Protein AF-D4CU02-F1 (afdb_monomer_lite)

Organism: NCBI:txid546275

Structure (mmCIF, N/CA/C/O backbone):
data_AF-D4CU02-F1
#
_entry.id   AF-D4CU02-F1
#
loop_
_atom_site.group_PDB
_atom_site.id
_atom_site.type_symbol
_atom_site.label_atom_id
_atom_site.label_alt_id
_atom_site.label_comp_id
_atom_site.label_asym_id
_atom_site.label_entity_id
_atom_site.label_seq_id
_atom_site.pdbx_PDB_ins_code
_atom_site.Cartn_x
_atom_site.Cartn_y
_atom_site.Cartn_z
_atom_site.occupancy
_atom_site.B_iso_or_equiv
_atom_site.auth_seq_id
_atom_site.auth_comp_id
_atom_site.auth_asym_id
_atom_site.auth_atom_id
_atom_site.pdbx_PDB_model_num
ATOM 1 N N . MET A 1 1 ? -2.201 -9.751 3.747 1.00 85.50 1 MET A N 1
ATOM 2 C CA . MET A 1 1 ? -3.483 -9.009 3.728 1.00 85.50 1 MET A CA 1
ATOM 3 C C . MET A 1 1 ? -3.385 -7.786 4.642 1.00 85.50 1 MET A C 1
ATOM 5 O O . MET A 1 1 ? -2.510 -7.783 5.500 1.00 85.50 1 MET A O 1
ATOM 9 N N . ALA A 1 2 ? -4.201 -6.749 4.434 1.00 93.12 2 ALA A N 1
ATOM 10 C CA . ALA A 1 2 ? -4.300 -5.598 5.342 1.00 93.12 2 ALA A CA 1
ATOM 11 C C . ALA A 1 2 ? -5.130 -5.930 6.594 1.00 93.12 2 ALA A C 1
ATOM 13 O O . ALA A 1 2 ? -5.946 -6.850 6.544 1.00 93.12 2 ALA A O 1
ATOM 14 N N . VAL A 1 3 ? -4.930 -5.186 7.686 1.00 96.50 3 VAL A N 1
ATOM 15 C CA . VAL A 1 3 ? -5.759 -5.314 8.896 1.00 96.50 3 VAL A CA 1
ATOM 16 C C . VAL A 1 3 ? -7.126 -4.717 8.589 1.00 96.50 3 VAL A C 1
ATOM 18 O O . VAL A 1 3 ? -7.201 -3.595 8.085 1.00 96.50 3 VAL A O 1
ATOM 21 N N . LYS A 1 4 ? -8.192 -5.473 8.841 1.00 96.88 4 LYS A N 1
ATOM 22 C CA . LYS A 1 4 ? -9.570 -5.056 8.565 1.00 96.88 4 LYS A CA 1
ATOM 23 C C . LYS A 1 4 ? -10.201 -4.487 9.823 1.00 96.88 4 LYS A C 1
ATOM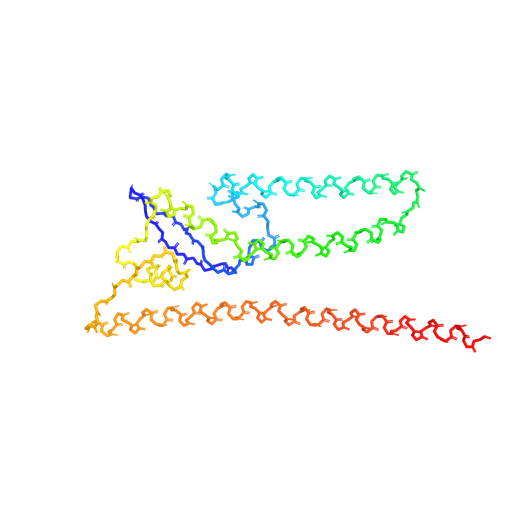 25 O O . LYS A 1 4 ? -9.986 -5.032 10.893 1.00 96.88 4 LYS A O 1
ATOM 30 N N . VAL A 1 5 ? -11.006 -3.447 9.677 1.00 97.25 5 VAL A N 1
ATOM 31 C CA . VAL A 1 5 ? -11.875 -2.913 10.734 1.00 97.25 5 VAL A CA 1
ATOM 32 C C . VAL A 1 5 ? -13.256 -2.672 10.143 1.00 97.25 5 VAL A C 1
ATOM 34 O O . VAL A 1 5 ? -13.375 -2.410 8.944 1.00 97.25 5 VAL A O 1
ATOM 37 N N . LYS A 1 6 ? -14.304 -2.782 10.953 1.00 97.50 6 LYS A N 1
ATOM 38 C CA . LYS A 1 6 ? -15.681 -2.598 10.494 1.00 97.50 6 LYS A CA 1
ATOM 39 C C . LYS A 1 6 ? -16.155 -1.196 10.826 1.00 97.50 6 LYS A C 1
ATOM 41 O O . LYS A 1 6 ? -15.986 -0.724 11.947 1.00 97.50 6 LYS A O 1
ATOM 46 N N . LEU A 1 7 ? -16.761 -0.550 9.839 1.00 97.62 7 LEU A N 1
ATOM 47 C CA . LEU A 1 7 ? -17.439 0.724 10.003 1.00 97.62 7 LEU A CA 1
ATOM 48 C C . LEU A 1 7 ? -18.920 0.575 9.658 1.00 97.62 7 LEU A C 1
ATOM 50 O O . LEU A 1 7 ? -19.305 -0.288 8.865 1.00 97.62 7 LEU A O 1
ATOM 54 N N . GLU A 1 8 ? -19.728 1.453 10.227 1.00 97.12 8 GLU A N 1
ATOM 55 C CA . GLU A 1 8 ? -21.156 1.582 10.008 1.00 97.12 8 GLU A CA 1
ATOM 56 C C . GLU A 1 8 ? -21.519 3.021 9.625 1.00 97.12 8 GLU A C 1
ATOM 58 O O . GLU A 1 8 ? -20.903 3.989 10.085 1.00 97.12 8 GLU A O 1
ATOM 63 N N . LYS A 1 9 ? -22.513 3.144 8.747 1.00 96.75 9 LYS A N 1
ATOM 64 C CA . LYS A 1 9 ? -23.169 4.397 8.384 1.00 96.75 9 LYS A CA 1
ATOM 65 C C . LYS A 1 9 ? -24.605 4.096 7.961 1.00 96.75 9 LYS A C 1
ATOM 67 O O . LYS A 1 9 ? -24.807 3.271 7.077 1.00 96.75 9 LYS A O 1
ATOM 72 N N . ASP A 1 10 ? -25.585 4.756 8.575 1.00 94.19 10 ASP A N 1
ATOM 73 C CA . ASP A 1 10 ? -27.010 4.635 8.223 1.00 94.19 10 ASP A CA 1
ATOM 74 C C . ASP A 1 10 ? -27.519 3.172 8.182 1.00 94.19 10 ASP A C 1
ATOM 76 O O . ASP A 1 10 ? -28.283 2.787 7.300 1.00 94.19 10 ASP A O 1
ATOM 80 N N . GLY A 1 11 ? -27.045 2.323 9.105 1.00 91.81 11 GLY A N 1
ATOM 81 C CA . GLY A 1 11 ? -27.366 0.888 9.163 1.00 91.81 11 GLY A CA 1
ATOM 82 C C . GLY A 1 11 ? -26.590 0.002 8.176 1.00 91.81 11 GLY A C 1
ATOM 83 O O . GLY A 1 11 ? -26.680 -1.226 8.241 1.00 91.81 11 GLY A O 1
ATOM 84 N N . PHE A 1 12 ? -25.790 0.586 7.278 1.00 94.12 12 PHE A N 1
ATOM 85 C CA . PHE A 1 12 ? -24.914 -0.145 6.364 1.00 94.12 12 PHE A CA 1
ATOM 86 C C . PHE A 1 12 ? -23.551 -0.395 6.992 1.00 94.12 12 PHE A C 1
ATOM 88 O O . PHE A 1 12 ? -22.933 0.516 7.534 1.00 94.12 12 PHE A O 1
ATOM 95 N N . LYS A 1 13 ? -23.037 -1.620 6.843 1.00 95.06 13 LYS A N 1
ATOM 96 C CA . LYS A 1 13 ? -21.710 -2.017 7.330 1.00 95.06 13 LYS A CA 1
ATOM 97 C C . LYS A 1 13 ? -20.734 -2.161 6.174 1.00 95.06 13 LYS A C 1
ATOM 99 O O . LYS A 1 13 ? -21.062 -2.766 5.153 1.00 95.06 13 LYS A O 1
ATOM 104 N N . LYS A 1 14 ? -19.524 -1.629 6.337 1.00 95.81 14 LYS A N 1
ATOM 105 C CA . LYS A 1 14 ? -18.461 -1.700 5.329 1.00 95.81 14 LYS A CA 1
ATOM 106 C C . LYS A 1 14 ? -17.098 -1.899 5.978 1.00 95.81 14 LYS A C 1
ATOM 108 O O . LYS A 1 14 ? -16.788 -1.306 7.010 1.00 95.81 14 LYS A O 1
ATOM 113 N N . ASP A 1 15 ? -16.271 -2.711 5.329 1.00 96.50 15 ASP A N 1
ATOM 114 C CA . ASP A 1 15 ? -14.888 -2.929 5.741 1.00 96.50 15 ASP A CA 1
ATOM 115 C C . ASP A 1 15 ? -14.015 -1.714 5.386 1.00 96.50 15 ASP A C 1
ATOM 117 O O . ASP A 1 15 ? -13.953 -1.260 4.233 1.00 96.50 15 ASP A O 1
ATOM 121 N N . ALA A 1 16 ? -13.277 -1.244 6.385 1.00 96.94 16 ALA A N 1
ATOM 122 C CA . ALA A 1 16 ? -12.142 -0.350 6.252 1.00 96.94 16 ALA A CA 1
ATOM 123 C C . ALA A 1 16 ? -10.835 -1.099 6.552 1.00 96.94 16 ALA A C 1
ATOM 125 O O . ALA A 1 16 ? -10.829 -2.245 7.010 1.00 96.94 16 ALA A O 1
ATOM 126 N N . TYR A 1 17 ? -9.705 -0.469 6.235 1.00 97.50 17 TYR A N 1
ATOM 127 C CA . TYR A 1 17 ? -8.407 -1.139 6.254 1.00 97.50 17 TYR A CA 1
ATOM 128 C C . TYR A 1 17 ? -7.326 -0.252 6.857 1.00 97.50 17 TYR A C 1
ATOM 130 O O . TYR A 1 17 ? -7.217 0.928 6.528 1.00 97.50 17 TYR A O 1
ATOM 138 N N . VAL A 1 18 ? -6.469 -0.831 7.687 1.00 97.12 18 VAL A N 1
ATOM 139 C CA . VAL A 1 18 ? -5.325 -0.139 8.293 1.00 97.12 18 VAL A CA 1
ATOM 140 C C . VAL A 1 18 ? -4.044 -0.957 8.128 1.00 97.12 18 VAL A C 1
ATOM 142 O O . VAL A 1 18 ? -4.075 -2.131 7.743 1.00 97.12 18 VAL A O 1
ATOM 145 N N . GLY A 1 19 ? -2.905 -0.312 8.382 1.00 95.69 19 GLY A N 1
ATOM 146 C CA . GLY A 1 19 ? -1.588 -0.939 8.266 1.00 95.69 19 GLY A CA 1
ATOM 147 C C . GLY A 1 19 ? -1.189 -1.302 6.835 1.00 95.69 19 GLY A C 1
ATOM 148 O O . GLY A 1 19 ? -1.826 -0.888 5.857 1.00 95.69 19 GLY A O 1
ATOM 149 N N . PHE A 1 20 ? -0.115 -2.085 6.724 1.00 95.62 20 PHE A N 1
ATOM 150 C CA . PHE A 1 20 ? 0.469 -2.480 5.448 1.00 95.62 20 PHE A CA 1
ATOM 151 C C . PHE A 1 20 ? -0.423 -3.461 4.671 1.00 95.62 20 PHE A C 1
ATOM 153 O O . PHE A 1 20 ? -1.004 -4.410 5.219 1.00 95.62 20 PHE A O 1
ATOM 160 N N . SER A 1 21 ? -0.476 -3.270 3.352 1.00 95.19 21 SER A N 1
ATOM 161 C CA . SER A 1 21 ? -1.346 -4.003 2.436 1.00 95.19 21 SER A CA 1
ATOM 162 C C . SER A 1 21 ? -0.576 -4.787 1.375 1.00 95.19 21 SER A C 1
ATOM 164 O O . SER A 1 21 ? -0.290 -4.280 0.293 1.00 95.19 21 SER A O 1
ATOM 166 N N . TRP A 1 22 ? -0.359 -6.081 1.625 1.00 92.56 22 TRP A N 1
ATOM 167 C CA . TRP A 1 22 ? 0.122 -7.014 0.593 1.00 92.56 22 TRP A CA 1
ATOM 168 C C . TRP A 1 22 ? -0.745 -7.001 -0.674 1.00 92.56 22 TRP A C 1
ATOM 170 O O . TRP A 1 22 ? -0.233 -7.096 -1.780 1.00 92.56 22 TRP A O 1
ATOM 180 N N . THR A 1 23 ? -2.062 -6.846 -0.524 1.00 93.56 23 THR A N 1
ATOM 181 C CA . THR A 1 23 ? -2.980 -6.776 -1.666 1.00 93.56 23 THR A CA 1
ATOM 182 C C . THR A 1 23 ? -2.742 -5.524 -2.502 1.00 93.56 23 THR A C 1
ATOM 184 O O . THR A 1 23 ? -2.774 -5.602 -3.719 1.00 93.56 23 THR A O 1
ATOM 187 N N . THR A 1 24 ? -2.458 -4.379 -1.874 1.00 95.75 24 THR A N 1
ATOM 188 C CA . THR A 1 24 ? -2.150 -3.137 -2.604 1.00 95.75 24 THR A CA 1
ATOM 189 C C . THR A 1 24 ? -0.783 -3.199 -3.264 1.00 95.75 24 THR A C 1
ATOM 191 O O . THR A 1 24 ? -0.666 -2.741 -4.395 1.00 95.75 24 THR A O 1
ATOM 194 N N . LEU A 1 25 ? 0.209 -3.813 -2.607 1.00 94.19 25 LEU A N 1
ATOM 195 C CA . LEU A 1 25 ? 1.543 -3.996 -3.181 1.00 94.19 25 LEU A CA 1
ATOM 196 C C . LEU A 1 25 ? 1.489 -4.733 -4.527 1.00 94.19 25 LEU A C 1
ATOM 198 O O . LEU A 1 25 ? 2.168 -4.326 -5.460 1.00 94.19 25 LEU A O 1
ATOM 202 N N . PHE A 1 26 ? 0.691 -5.802 -4.623 1.00 91.06 26 PHE A N 1
ATOM 203 C CA . PHE A 1 26 ? 0.689 -6.674 -5.803 1.00 91.06 26 PHE A CA 1
ATOM 204 C C . PHE A 1 26 ? -0.438 -6.403 -6.803 1.00 91.06 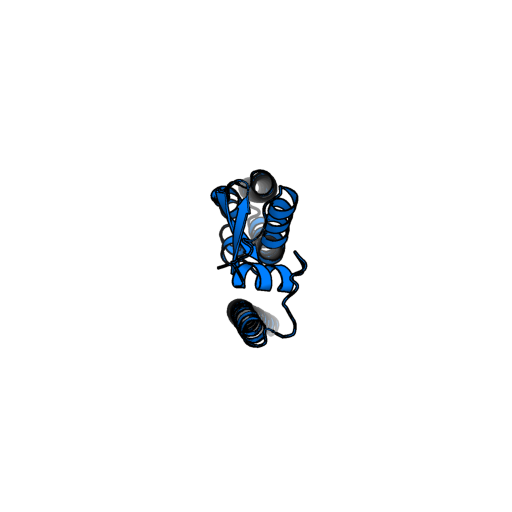26 PHE A C 1
ATOM 206 O O . PHE A 1 26 ? -0.263 -6.672 -7.986 1.00 91.06 26 PHE A O 1
ATOM 213 N N . LEU A 1 27 ? -1.596 -5.907 -6.356 1.00 93.38 27 LEU A N 1
ATOM 214 C CA . LEU A 1 27 ? -2.777 -5.765 -7.218 1.00 93.38 27 LEU A CA 1
ATOM 215 C C . LEU A 1 27 ? -3.052 -4.323 -7.656 1.00 93.38 27 LEU A C 1
ATOM 217 O O . LEU A 1 27 ? -3.914 -4.117 -8.507 1.00 93.38 27 LEU A O 1
ATOM 221 N N . GLY A 1 28 ? -2.355 -3.323 -7.103 1.00 92.19 28 GLY A N 1
ATOM 222 C CA . GLY A 1 28 ? -2.440 -1.934 -7.563 1.00 92.19 28 GLY A CA 1
ATOM 223 C C . GLY A 1 28 ? -3.882 -1.442 -7.749 1.00 92.19 28 GLY A C 1
ATOM 224 O O . GLY A 1 28 ? -4.663 -1.424 -6.795 1.00 92.19 28 GLY A O 1
ATOM 225 N N . ILE A 1 29 ? -4.229 -1.071 -8.990 1.00 94.38 29 ILE A N 1
ATOM 226 C CA . ILE A 1 29 ? -5.529 -0.509 -9.405 1.00 94.38 29 ILE A CA 1
ATOM 227 C C . ILE A 1 29 ? -6.743 -1.363 -9.017 1.00 94.38 29 ILE A C 1
ATOM 229 O O . ILE A 1 29 ? -7.827 -0.833 -8.762 1.00 94.38 29 ILE A O 1
ATOM 233 N N . TRP A 1 30 ? -6.578 -2.680 -8.924 1.00 94.44 30 TRP A N 1
ATOM 234 C CA . TRP A 1 30 ? -7.686 -3.576 -8.611 1.00 94.44 30 TRP A CA 1
ATOM 235 C C . TRP A 1 30 ? -8.179 -3.395 -7.174 1.00 94.44 30 TRP A C 1
ATOM 237 O O . TRP A 1 30 ? -9.357 -3.599 -6.892 1.00 94.44 30 TRP A O 1
ATOM 247 N N . VAL A 1 31 ? -7.314 -2.948 -6.259 1.00 95.69 31 VAL A N 1
ATOM 248 C CA . VAL A 1 31 ? -7.695 -2.754 -4.855 1.00 95.69 31 VAL A CA 1
ATOM 249 C C . VAL A 1 31 ? -8.763 -1.668 -4.676 1.00 95.69 31 VAL A C 1
ATOM 251 O O . VAL A 1 31 ? -9.802 -1.986 -4.093 1.00 95.69 31 VAL A O 1
ATOM 254 N N . PRO A 1 32 ? -8.578 -0.416 -5.141 1.00 96.62 32 PRO A N 1
ATOM 255 C CA . PRO A 1 32 ? -9.643 0.579 -5.070 1.00 96.62 32 PRO A CA 1
ATOM 256 C C . PRO A 1 32 ? -10.873 0.198 -5.903 1.00 96.62 32 PRO A C 1
ATOM 258 O O . PRO A 1 32 ? -11.989 0.505 -5.487 1.00 96.62 32 PRO A O 1
ATOM 261 N N . SER A 1 33 ? -10.699 -0.524 -7.018 1.00 95.88 33 SER A N 1
ATOM 262 C CA . SER A 1 33 ? -11.819 -1.018 -7.833 1.00 95.88 33 SER A CA 1
ATOM 263 C C . SER A 1 33 ? -12.747 -1.941 -7.030 1.00 95.88 33 SER A C 1
ATOM 265 O O . SER A 1 33 ? -13.935 -1.654 -6.899 1.00 95.88 33 SER A O 1
ATOM 267 N N . PHE A 1 34 ? -12.207 -2.980 -6.382 1.00 94.50 34 PHE A N 1
ATOM 268 C CA . PHE A 1 34 ? -13.006 -3.898 -5.560 1.00 94.50 34 PHE A CA 1
ATOM 269 C C . PHE A 1 34 ? -13.580 -3.252 -4.293 1.00 94.50 34 PHE A C 1
ATOM 271 O O . PHE A 1 34 ? -14.574 -3.728 -3.751 1.00 94.50 34 PHE A O 1
ATOM 278 N N . ARG A 1 35 ? -12.978 -2.160 -3.809 1.00 94.62 35 ARG A N 1
ATOM 279 C CA . ARG A 1 35 ? -13.485 -1.386 -2.660 1.00 94.62 35 ARG A CA 1
ATOM 280 C C . ARG A 1 35 ? -14.549 -0.353 -3.042 1.00 94.62 35 ARG A C 1
ATOM 282 O O . ARG A 1 35 ? -15.118 0.285 -2.145 1.00 94.62 35 ARG A O 1
ATOM 289 N N . LEU A 1 36 ? -14.819 -0.202 -4.342 1.00 94.44 36 LEU A N 1
ATOM 290 C CA . LEU A 1 36 ? -15.680 0.836 -4.911 1.00 94.44 36 LEU A CA 1
ATOM 291 C C . LEU A 1 36 ? -15.223 2.248 -4.494 1.00 94.44 36 LEU A C 1
ATOM 293 O O . LEU A 1 36 ? -16.031 3.123 -4.196 1.00 94.44 36 LEU A O 1
ATOM 297 N N . ASP A 1 37 ? -13.906 2.454 -4.431 1.00 95.50 37 ASP A N 1
ATOM 298 C CA . ASP A 1 37 ? -13.267 3.739 -4.144 1.00 95.50 37 ASP A CA 1
ATOM 299 C C . ASP A 1 37 ? -12.908 4.434 -5.459 1.00 95.50 37 ASP A C 1
ATOM 301 O O . ASP A 1 37 ? -11.814 4.250 -5.992 1.00 95.50 37 ASP A O 1
ATOM 305 N N . LEU A 1 38 ? -13.838 5.229 -5.997 1.00 95.31 38 LEU A N 1
ATOM 306 C CA . LEU A 1 38 ? -13.649 5.893 -7.290 1.00 95.31 38 LEU A CA 1
ATOM 307 C C . LEU A 1 38 ? -12.446 6.851 -7.285 1.00 95.31 38 LEU A C 1
ATOM 309 O O . LEU A 1 38 ? -11.690 6.887 -8.252 1.00 95.31 38 LEU A O 1
ATOM 313 N N . LYS A 1 39 ? -12.236 7.602 -6.195 1.00 94.38 39 LYS A N 1
ATOM 314 C CA . LYS A 1 39 ? -11.118 8.556 -6.089 1.00 94.38 39 LYS A CA 1
ATOM 315 C C . LYS A 1 39 ? -9.782 7.820 -6.117 1.00 94.38 39 LYS A C 1
ATOM 317 O O . LYS A 1 39 ? -8.911 8.163 -6.915 1.00 94.38 39 LYS A O 1
ATOM 322 N N . GLY A 1 40 ? -9.635 6.784 -5.289 1.00 95.81 40 GLY A N 1
ATOM 323 C CA . GLY A 1 40 ? -8.450 5.930 -5.307 1.00 95.81 40 GLY A CA 1
ATOM 324 C C . GLY A 1 40 ? -8.264 5.240 -6.657 1.00 95.81 40 GLY A C 1
ATOM 325 O O . GLY A 1 40 ? -7.158 5.219 -7.188 1.00 95.81 40 GLY A O 1
ATOM 326 N N . PHE A 1 41 ? -9.344 4.739 -7.255 1.00 97.12 41 PHE A N 1
ATOM 327 C CA . PHE A 1 41 ? -9.307 4.055 -8.545 1.00 97.12 41 PHE A CA 1
ATOM 328 C C . PHE A 1 41 ? -8.754 4.958 -9.647 1.00 97.12 41 PHE A C 1
ATOM 330 O O . PHE A 1 41 ? -7.845 4.544 -10.358 1.00 97.12 41 PHE A O 1
ATOM 337 N N . LEU A 1 42 ? -9.225 6.205 -9.741 1.00 96.94 42 LEU A N 1
ATOM 338 C CA . LEU A 1 42 ? -8.744 7.167 -10.736 1.00 96.94 42 LEU A CA 1
ATOM 339 C C . LEU A 1 42 ? -7.263 7.523 -10.547 1.00 96.94 42 LEU A C 1
ATOM 341 O O . LEU A 1 42 ? -6.532 7.613 -11.531 1.00 96.94 42 LEU A O 1
ATOM 345 N N . VAL A 1 43 ? -6.798 7.671 -9.300 1.00 95.94 43 VAL A N 1
ATOM 346 C CA . VAL A 1 43 ? -5.373 7.922 -9.009 1.00 95.94 43 VAL A CA 1
ATOM 347 C C . VAL A 1 43 ? -4.508 6.753 -9.481 1.00 95.94 43 VAL A C 1
ATOM 349 O O . VAL A 1 43 ? -3.523 6.956 -10.191 1.00 95.94 43 VAL A O 1
ATOM 352 N N . PHE A 1 44 ? -4.886 5.523 -9.126 1.00 96.31 44 PHE A N 1
ATOM 353 C CA . PHE A 1 44 ? -4.146 4.331 -9.541 1.00 96.31 44 PHE A CA 1
ATOM 354 C C . PHE A 1 44 ? -4.203 4.132 -11.060 1.00 96.31 44 PHE A C 1
ATOM 356 O O . PHE A 1 44 ? -3.189 3.789 -11.665 1.00 96.31 44 PHE A O 1
ATOM 363 N N . LEU A 1 45 ? -5.356 4.389 -11.682 1.00 96.81 45 LEU A N 1
ATOM 364 C CA . LEU A 1 45 ? -5.536 4.315 -13.130 1.00 96.81 45 LEU A CA 1
ATOM 365 C C . LEU A 1 45 ? -4.634 5.305 -13.866 1.00 96.81 45 LEU A C 1
ATOM 367 O O . LEU A 1 45 ? -3.984 4.917 -14.835 1.00 96.81 45 LEU A O 1
ATOM 371 N N . GLY A 1 46 ? -4.557 6.555 -13.405 1.00 96.81 46 GLY A N 1
ATOM 372 C CA . GLY A 1 46 ? -3.693 7.572 -14.008 1.00 96.81 46 GLY A CA 1
ATOM 373 C C . GLY A 1 46 ? -2.217 7.180 -13.958 1.00 96.81 46 GLY A C 1
ATOM 374 O O . GLY A 1 46 ? -1.531 7.220 -14.978 1.00 96.81 46 GLY A O 1
ATOM 375 N N . ILE A 1 47 ? -1.748 6.719 -12.795 1.00 95.75 47 ILE A N 1
ATOM 376 C CA . ILE A 1 47 ? -0.359 6.275 -12.608 1.00 95.75 47 ILE A CA 1
ATOM 377 C C . ILE A 1 47 ? -0.048 5.067 -13.496 1.00 95.75 47 ILE A C 1
ATOM 379 O O . ILE A 1 47 ? 0.936 5.091 -14.233 1.00 95.75 47 ILE A O 1
ATOM 383 N N . MET A 1 48 ? -0.915 4.052 -13.488 1.00 95.44 48 MET A N 1
ATOM 384 C CA . MET A 1 48 ? -0.739 2.844 -14.297 1.00 95.44 48 MET A CA 1
ATOM 385 C C . MET A 1 48 ? -0.748 3.153 -15.799 1.00 95.44 48 MET A C 1
ATOM 387 O O . MET A 1 48 ? 0.065 2.612 -16.549 1.00 95.44 48 MET A O 1
ATOM 391 N N . SER A 1 49 ? -1.638 4.042 -16.247 1.00 96.56 49 SER A N 1
ATOM 392 C CA . SER A 1 49 ? -1.732 4.445 -17.656 1.00 96.56 49 SER A CA 1
ATOM 393 C C . SER A 1 49 ? -0.474 5.186 -18.101 1.00 96.56 49 SER A C 1
ATOM 395 O O . SER A 1 49 ? 0.089 4.867 -19.146 1.00 96.56 49 SER A O 1
ATOM 397 N N . PHE A 1 50 ? 0.017 6.121 -17.282 1.00 96.69 50 PHE A N 1
ATOM 398 C CA . PHE A 1 50 ? 1.260 6.845 -17.548 1.00 96.69 50 PHE A CA 1
ATOM 399 C C . PHE A 1 50 ? 2.475 5.908 -17.612 1.00 96.69 50 PHE A C 1
ATOM 401 O O . PHE A 1 50 ? 3.274 5.982 -18.549 1.00 96.69 50 PHE A O 1
ATOM 408 N N . GLN A 1 51 ? 2.592 4.989 -16.650 1.00 95.69 51 GLN A N 1
ATOM 409 C CA . GLN A 1 51 ? 3.651 3.977 -16.609 1.00 95.69 51 GLN A CA 1
ATOM 410 C C . GLN A 1 51 ? 3.623 3.099 -17.865 1.00 95.69 51 GLN A C 1
ATOM 412 O O . GLN A 1 51 ? 4.643 2.944 -18.536 1.00 95.69 51 GLN A O 1
ATOM 417 N N . THR A 1 52 ? 2.445 2.585 -18.224 1.00 95.88 52 THR A N 1
ATOM 418 C CA . THR A 1 52 ? 2.256 1.722 -19.400 1.00 95.88 52 THR A CA 1
ATOM 419 C C . THR A 1 52 ? 2.590 2.459 -20.695 1.00 95.88 52 THR A C 1
ATOM 421 O O . THR A 1 52 ? 3.330 1.932 -21.522 1.00 95.88 52 THR A O 1
ATOM 424 N N . ALA A 1 53 ? 2.114 3.697 -20.862 1.00 97.81 53 ALA A N 1
ATOM 425 C CA . ALA A 1 53 ? 2.403 4.511 -22.041 1.00 97.81 53 ALA A CA 1
ATOM 426 C C . ALA A 1 53 ? 3.905 4.800 -22.192 1.00 97.81 53 ALA A C 1
ATOM 428 O O . ALA A 1 53 ? 4.455 4.654 -23.283 1.00 97.81 53 ALA A O 1
ATOM 429 N N . THR A 1 54 ? 4.583 5.146 -21.093 1.00 96.56 54 THR A N 1
ATOM 430 C CA . THR A 1 54 ? 6.034 5.390 -21.091 1.00 96.56 54 THR A CA 1
ATOM 431 C C . THR A 1 54 ? 6.806 4.130 -21.489 1.00 96.56 54 THR A C 1
ATOM 433 O O . THR A 1 54 ? 7.705 4.193 -22.325 1.00 96.56 54 THR A O 1
ATOM 436 N N . PHE A 1 55 ? 6.440 2.970 -20.937 1.00 96.81 55 PHE A N 1
ATOM 437 C CA . PHE A 1 55 ? 7.102 1.706 -21.262 1.00 96.81 55 PHE A CA 1
ATOM 438 C C . PHE A 1 55 ? 6.887 1.304 -22.729 1.00 96.81 55 PHE A C 1
ATOM 440 O O . PHE A 1 55 ? 7.841 0.947 -23.421 1.00 96.81 55 PHE A O 1
ATOM 447 N N . LEU A 1 56 ? 5.656 1.444 -23.236 1.00 97.81 56 LEU A N 1
ATOM 448 C CA . LEU A 1 56 ? 5.329 1.206 -24.646 1.00 97.81 56 LEU A CA 1
ATOM 449 C C . LEU A 1 56 ? 6.118 2.122 -25.583 1.00 97.81 56 LEU A C 1
ATOM 451 O O . LEU A 1 56 ? 6.632 1.656 -26.597 1.00 97.81 56 LEU A O 1
ATOM 455 N N . PHE A 1 57 ? 6.259 3.403 -25.238 1.00 97.44 57 PHE A N 1
ATOM 456 C CA . PHE A 1 57 ? 7.062 4.341 -26.018 1.00 97.44 57 PHE A CA 1
ATOM 457 C C . PHE A 1 57 ? 8.514 3.866 -26.149 1.00 97.44 57 PHE A C 1
ATOM 459 O O . PHE A 1 57 ? 9.059 3.871 -27.253 1.00 97.44 57 PHE A O 1
ATOM 466 N N . VAL A 1 58 ? 9.136 3.400 -25.062 1.00 97.19 58 VAL A N 1
ATOM 467 C CA . VAL A 1 58 ? 10.517 2.889 -25.107 1.00 97.19 58 VAL A CA 1
ATOM 468 C C . VAL A 1 58 ? 10.623 1.618 -25.952 1.00 97.19 58 VAL A C 1
ATOM 470 O O . VAL A 1 58 ? 11.550 1.509 -26.751 1.00 97.19 58 VAL A O 1
ATOM 473 N N . ILE A 1 59 ? 9.657 0.696 -25.854 1.00 97.31 59 ILE A N 1
ATOM 474 C CA . ILE A 1 59 ? 9.610 -0.504 -26.710 1.00 97.31 59 ILE A CA 1
ATOM 475 C C . ILE A 1 59 ? 9.535 -0.115 -28.189 1.00 97.31 59 ILE A C 1
ATOM 477 O O . ILE A 1 59 ? 10.317 -0.615 -28.994 1.00 97.31 59 ILE A O 1
ATOM 481 N N . ILE A 1 60 ? 8.621 0.788 -28.553 1.00 97.88 60 ILE A N 1
ATOM 482 C CA . ILE A 1 60 ? 8.441 1.227 -29.944 1.00 97.88 60 ILE A CA 1
ATOM 483 C C . ILE A 1 60 ? 9.726 1.871 -30.476 1.00 97.88 60 ILE A C 1
ATOM 485 O O . ILE A 1 60 ? 10.137 1.574 -31.597 1.00 97.88 60 ILE A O 1
ATOM 489 N N . ASN A 1 61 ? 10.385 2.720 -29.680 1.00 96.81 61 ASN A N 1
ATOM 490 C CA . ASN A 1 61 ? 11.654 3.328 -30.082 1.00 96.81 61 ASN A CA 1
ATOM 491 C C . ASN A 1 61 ? 12.751 2.278 -30.273 1.00 96.81 61 ASN A C 1
ATOM 493 O O . ASN A 1 61 ? 13.411 2.301 -31.305 1.00 96.81 61 ASN A O 1
ATOM 497 N N . ALA A 1 62 ? 12.891 1.322 -29.352 1.00 97.00 62 ALA A N 1
ATOM 498 C CA . ALA A 1 62 ? 13.882 0.254 -29.471 1.00 97.00 62 ALA A CA 1
ATOM 499 C C . ALA A 1 62 ? 13.648 -0.631 -30.705 1.00 97.00 62 ALA A C 1
ATOM 501 O O . ALA A 1 62 ? 14.603 -0.990 -31.385 1.00 97.00 62 ALA A O 1
ATOM 502 N N . LEU A 1 63 ? 12.390 -0.934 -31.046 1.00 97.50 63 LEU A N 1
ATOM 503 C CA . LEU A 1 63 ? 12.051 -1.663 -32.275 1.00 97.50 63 LEU A CA 1
ATOM 504 C C . LEU A 1 63 ? 12.368 -0.854 -33.542 1.00 97.50 63 LEU A C 1
ATOM 506 O O . LEU A 1 63 ? 12.741 -1.429 -34.561 1.00 97.50 63 LEU A O 1
ATOM 510 N N . LYS A 1 64 ? 12.225 0.475 -33.489 1.00 97.44 64 LYS A N 1
ATOM 511 C CA . LYS A 1 64 ? 12.506 1.372 -34.618 1.00 97.44 64 LYS A CA 1
ATOM 512 C C . LYS A 1 64 ? 14.006 1.569 -34.850 1.00 97.44 64 LYS A C 1
ATOM 514 O O . LYS A 1 64 ? 14.437 1.566 -35.998 1.00 97.44 64 LYS A O 1
ATOM 519 N N . THR A 1 65 ? 14.783 1.781 -33.788 1.00 96.56 65 THR A N 1
ATOM 520 C CA . THR A 1 65 ? 16.227 2.073 -33.868 1.00 96.56 65 THR A CA 1
ATOM 521 C C . THR A 1 65 ? 17.103 0.829 -33.749 1.00 96.56 65 THR A C 1
ATOM 523 O O . THR A 1 65 ? 18.297 0.914 -34.011 1.00 96.56 65 THR A O 1
ATOM 526 N N . TRP A 1 66 ? 16.523 -0.320 -33.378 1.00 95.00 66 TRP A N 1
ATOM 527 C CA . TRP A 1 66 ? 17.225 -1.562 -33.025 1.00 95.00 66 TRP A CA 1
ATOM 528 C C . TRP A 1 66 ? 18.157 -1.441 -31.802 1.00 95.00 66 TRP A C 1
ATOM 530 O O . TRP A 1 66 ? 18.974 -2.324 -31.535 1.00 95.00 66 TRP A O 1
ATOM 540 N N . GLU A 1 67 ? 18.004 -0.392 -30.989 1.00 93.19 67 GLU A N 1
ATOM 541 C CA . GLU A 1 67 ? 18.822 -0.134 -29.796 1.00 93.19 67 GLU A CA 1
ATOM 542 C C . GLU A 1 67 ? 18.273 -0.843 -28.543 1.00 93.19 67 GLU A C 1
ATOM 544 O O . GLU A 1 67 ? 17.881 -0.231 -27.546 1.00 93.19 67 GLU A O 1
ATOM 549 N N . PHE A 1 68 ? 18.255 -2.177 -28.562 1.00 93.00 68 PHE A N 1
ATOM 550 C CA . PHE A 1 68 ? 17.695 -2.986 -27.468 1.00 93.00 68 PHE A CA 1
ATOM 551 C C . PHE A 1 68 ? 18.425 -2.842 -26.123 1.00 93.00 68 PHE A C 1
ATOM 553 O O . PHE A 1 68 ? 17.837 -3.111 -25.074 1.00 93.00 68 PHE A O 1
ATOM 560 N N . TYR A 1 69 ? 19.677 -2.377 -26.115 1.00 91.69 69 TYR A N 1
ATOM 561 C CA . TYR A 1 69 ? 20.403 -2.101 -24.872 1.00 91.69 69 TYR A CA 1
ATOM 562 C C . TYR A 1 69 ? 19.763 -0.952 -24.071 1.00 91.69 69 TYR A C 1
ATOM 564 O O . TYR A 1 69 ? 19.739 -1.014 -22.840 1.00 91.69 69 TYR A O 1
ATOM 572 N N . ILE A 1 70 ? 19.177 0.051 -24.743 1.00 91.56 70 ILE A N 1
ATOM 573 C CA . ILE A 1 70 ? 18.432 1.140 -24.089 1.00 91.56 70 ILE A CA 1
ATOM 574 C C . ILE A 1 70 ? 17.176 0.578 -23.431 1.00 91.56 70 ILE A C 1
ATOM 576 O O . ILE A 1 70 ? 16.902 0.883 -22.272 1.00 91.56 70 ILE A O 1
ATOM 580 N N . LEU A 1 71 ? 16.440 -0.288 -24.137 1.00 94.50 71 LEU A N 1
ATOM 581 C CA . LEU A 1 71 ? 15.260 -0.959 -23.589 1.00 94.50 71 LEU A CA 1
ATOM 582 C C . LEU A 1 71 ? 15.613 -1.783 -22.346 1.00 94.50 71 LEU A C 1
ATOM 584 O O . LEU A 1 71 ? 14.885 -1.722 -21.355 1.00 94.50 71 LEU A O 1
ATOM 588 N N . ALA A 1 72 ? 16.726 -2.520 -22.370 1.00 92.81 72 ALA A N 1
ATOM 589 C CA . ALA A 1 72 ? 17.177 -3.318 -21.232 1.00 92.81 72 ALA A CA 1
ATOM 590 C C . ALA A 1 72 ? 17.522 -2.440 -20.016 1.00 92.81 72 ALA A C 1
ATOM 592 O O . ALA A 1 72 ? 17.005 -2.674 -18.919 1.00 92.81 72 ALA A O 1
ATOM 593 N N . ALA A 1 73 ? 18.330 -1.393 -20.214 1.00 91.81 73 ALA A N 1
ATOM 594 C CA . ALA A 1 73 ? 18.705 -0.460 -19.151 1.00 91.81 73 ALA A CA 1
ATOM 595 C C . ALA A 1 73 ? 17.483 0.279 -18.579 1.00 91.81 73 ALA A C 1
ATOM 597 O O . ALA A 1 73 ? 17.306 0.349 -17.361 1.00 91.81 73 ALA A O 1
ATOM 598 N N . PHE A 1 74 ? 16.600 0.772 -19.453 1.00 94.94 74 PHE A N 1
ATOM 599 C CA . PHE A 1 74 ? 15.362 1.433 -19.054 1.00 94.94 74 PHE A CA 1
ATOM 600 C C . PHE A 1 74 ? 14.448 0.491 -18.272 1.00 94.94 74 PHE A C 1
ATOM 602 O O . PHE A 1 74 ? 13.933 0.882 -17.229 1.00 94.94 74 PHE A O 1
ATOM 609 N N . SER A 1 75 ? 14.278 -0.755 -18.726 1.00 95.06 75 SER A N 1
ATOM 610 C CA . SER A 1 75 ? 13.421 -1.745 -18.062 1.00 95.06 75 SER A CA 1
ATOM 611 C C . SER A 1 75 ? 13.860 -2.003 -16.627 1.00 95.06 75 SER A C 1
ATOM 613 O O . SER A 1 75 ? 13.022 -2.013 -15.728 1.00 95.06 75 SER A O 1
ATOM 615 N N . PHE A 1 76 ? 15.165 -2.149 -16.388 1.00 88.38 76 PHE A N 1
ATOM 616 C CA . PHE A 1 76 ? 15.696 -2.359 -15.041 1.00 88.38 76 PHE A CA 1
ATOM 617 C C . PHE A 1 76 ? 15.319 -1.214 -14.088 1.00 88.38 76 PHE A C 1
ATOM 619 O O . PHE A 1 76 ? 14.753 -1.448 -13.018 1.00 88.38 76 PHE A O 1
ATOM 626 N N . VAL A 1 77 ? 15.564 0.033 -14.505 1.00 91.88 77 VAL A N 1
ATOM 627 C CA . VAL A 1 77 ? 15.224 1.227 -13.712 1.00 91.88 77 VAL A CA 1
ATOM 628 C C . VAL A 1 77 ? 13.710 1.361 -13.549 1.00 91.88 77 VAL A C 1
ATOM 630 O O . VAL A 1 77 ? 13.221 1.612 -12.448 1.00 91.88 77 VAL A O 1
ATOM 633 N N . PHE A 1 78 ? 12.960 1.150 -14.629 1.00 95.38 78 PHE A N 1
ATOM 634 C CA . PHE A 1 78 ? 11.509 1.258 -14.652 1.00 95.38 78 PHE A CA 1
ATOM 635 C C . PHE A 1 78 ? 10.872 0.290 -13.657 1.00 95.38 78 PHE A C 1
ATOM 637 O O . PHE A 1 78 ? 10.141 0.731 -12.772 1.00 95.38 78 PHE A O 1
ATOM 644 N N . PHE A 1 79 ? 11.162 -1.011 -13.731 1.00 91.38 79 PHE A N 1
ATOM 645 C CA . PHE A 1 79 ? 10.573 -1.986 -12.808 1.00 91.38 79 PHE A CA 1
ATOM 646 C C . PHE A 1 79 ? 10.981 -1.732 -11.351 1.00 91.38 79 PHE A C 1
ATOM 648 O O . PHE A 1 79 ? 10.130 -1.829 -10.464 1.00 91.38 79 PHE A O 1
ATOM 655 N N . GLY A 1 80 ? 12.230 -1.321 -11.100 1.00 89.12 80 GLY A N 1
ATOM 656 C CA . GLY A 1 80 ? 12.685 -0.930 -9.762 1.00 89.12 80 GLY A CA 1
ATOM 657 C C . GLY A 1 80 ? 11.884 0.240 -9.178 1.00 89.12 80 GLY A C 1
ATOM 658 O O . GLY A 1 80 ? 11.379 0.152 -8.058 1.00 89.12 80 GLY A O 1
ATOM 659 N N . LEU A 1 81 ? 11.690 1.312 -9.951 1.00 91.62 81 LEU A N 1
ATOM 660 C CA . LEU A 1 81 ? 10.888 2.467 -9.530 1.00 91.62 81 LEU A CA 1
ATOM 661 C C . LEU A 1 81 ? 9.407 2.109 -9.338 1.00 91.62 81 LEU A C 1
ATOM 663 O O . LEU A 1 81 ? 8.800 2.519 -8.348 1.00 91.62 81 LEU A O 1
ATOM 667 N N . ASN A 1 82 ? 8.826 1.312 -10.239 1.00 93.25 82 ASN A N 1
ATOM 668 C CA . ASN A 1 82 ? 7.440 0.843 -10.123 1.00 93.25 82 ASN A CA 1
ATOM 669 C C . ASN A 1 82 ? 7.214 0.028 -8.843 1.00 93.25 82 ASN A C 1
ATOM 671 O O . ASN A 1 82 ? 6.182 0.179 -8.181 1.00 93.25 82 ASN A O 1
ATOM 675 N N . TYR A 1 83 ? 8.187 -0.799 -8.463 1.00 90.94 83 TYR A N 1
ATOM 676 C CA . TYR A 1 83 ? 8.137 -1.550 -7.215 1.00 90.94 83 TYR A CA 1
ATOM 677 C C . TYR A 1 83 ? 8.146 -0.624 -5.991 1.00 90.94 83 TYR A C 1
ATOM 679 O O . TYR A 1 83 ? 7.315 -0.785 -5.096 1.00 90.94 83 TYR A O 1
ATOM 687 N N . ILE A 1 84 ? 9.013 0.397 -5.978 1.00 91.31 84 ILE A N 1
ATOM 688 C CA . ILE A 1 84 ? 9.062 1.403 -4.901 1.00 91.31 84 ILE A CA 1
ATOM 689 C C . ILE A 1 84 ? 7.724 2.147 -4.790 1.00 91.31 84 ILE A C 1
ATOM 691 O O . ILE A 1 84 ? 7.188 2.289 -3.691 1.00 91.31 84 ILE A O 1
ATOM 695 N N . ILE A 1 85 ? 7.145 2.576 -5.914 1.00 93.88 85 ILE A N 1
ATOM 696 C CA . ILE A 1 85 ? 5.835 3.247 -5.940 1.00 93.88 85 ILE A CA 1
ATOM 697 C C . ILE A 1 85 ? 4.744 2.334 -5.362 1.00 93.88 85 ILE A C 1
ATOM 699 O O . ILE A 1 85 ? 3.978 2.752 -4.491 1.00 93.88 85 ILE A O 1
ATOM 703 N N . SER A 1 86 ? 4.695 1.072 -5.794 1.00 93.81 86 SER A N 1
ATOM 704 C CA . SER A 1 86 ? 3.718 0.084 -5.310 1.00 93.81 86 SER A CA 1
ATOM 705 C C . SER A 1 86 ? 3.858 -0.166 -3.807 1.00 93.81 86 SER A C 1
ATOM 707 O O . SER A 1 86 ? 2.866 -0.295 -3.085 1.00 93.81 86 SER A O 1
ATOM 709 N N . PHE A 1 87 ? 5.093 -0.166 -3.309 1.00 92.81 87 PHE A N 1
ATOM 710 C CA . PHE A 1 87 ? 5.399 -0.290 -1.892 1.00 92.81 87 PHE A CA 1
ATOM 711 C C . PHE A 1 87 ? 4.924 0.910 -1.067 1.00 92.81 87 PHE A C 1
ATOM 713 O O . PHE A 1 87 ? 4.295 0.726 -0.023 1.00 92.81 87 PHE A O 1
ATOM 720 N N . LEU A 1 88 ? 5.132 2.137 -1.555 1.00 94.25 88 LEU A N 1
ATOM 721 C CA . LEU A 1 88 ? 4.578 3.336 -0.918 1.00 94.25 88 LEU A CA 1
ATOM 722 C C . LEU A 1 88 ? 3.046 3.267 -0.860 1.00 94.25 88 LEU A C 1
ATOM 724 O O . LEU A 1 88 ? 2.453 3.507 0.194 1.00 94.25 88 LEU A O 1
ATOM 728 N N . PHE A 1 89 ? 2.390 2.855 -1.947 1.00 95.81 89 PHE A N 1
ATOM 729 C CA . PHE A 1 89 ? 0.940 2.659 -1.939 1.00 95.81 89 PHE A CA 1
ATOM 730 C C . PHE A 1 89 ? 0.489 1.611 -0.924 1.00 95.81 89 PHE A C 1
ATOM 732 O O . PHE A 1 89 ? -0.507 1.828 -0.233 1.00 95.81 89 PHE A O 1
ATOM 739 N N . ALA A 1 90 ? 1.227 0.514 -0.767 1.00 95.31 90 ALA A N 1
ATOM 740 C CA . ALA A 1 90 ? 0.914 -0.519 0.215 1.00 95.31 90 ALA A CA 1
ATOM 741 C C . ALA A 1 90 ? 0.936 -0.021 1.670 1.00 95.31 90 ALA A C 1
ATOM 743 O O . ALA A 1 90 ? 0.218 -0.578 2.504 1.00 95.31 90 ALA A O 1
ATOM 744 N N . ILE A 1 91 ? 1.709 1.029 1.967 1.00 94.25 91 ILE A N 1
ATOM 745 C CA . ILE A 1 91 ? 1.766 1.682 3.283 1.00 94.25 91 ILE A CA 1
ATOM 746 C C . ILE A 1 91 ? 0.658 2.735 3.428 1.00 94.25 91 ILE A C 1
ATOM 748 O O . ILE A 1 91 ? -0.026 2.784 4.452 1.00 94.25 91 ILE A O 1
ATOM 752 N N . TYR A 1 92 ? 0.470 3.592 2.419 1.00 95.31 92 TYR A N 1
ATOM 753 C CA . TYR A 1 92 ? -0.342 4.806 2.564 1.00 95.31 92 TYR A CA 1
ATOM 754 C C . TYR A 1 92 ? -1.791 4.677 2.099 1.00 95.31 92 TYR A C 1
ATOM 756 O O . TYR A 1 92 ? -2.663 5.337 2.667 1.00 95.31 92 TYR A O 1
ATOM 764 N N . TYR A 1 93 ? -2.086 3.837 1.104 1.00 96.81 93 TYR A N 1
ATOM 765 C CA . TYR A 1 93 ? -3.416 3.791 0.488 1.00 96.81 93 TYR A CA 1
ATOM 766 C C . TYR A 1 93 ? -4.518 3.479 1.507 1.00 96.81 93 TYR A C 1
ATOM 768 O O . TYR A 1 93 ? -5.514 4.193 1.577 1.00 96.81 93 TYR A O 1
ATOM 776 N N . ASN A 1 94 ? -4.309 2.470 2.356 1.00 96.94 94 ASN A N 1
ATOM 777 C CA . ASN A 1 94 ? -5.255 2.110 3.415 1.00 96.94 94 ASN A CA 1
ATOM 778 C C . ASN A 1 94 ? -5.538 3.277 4.368 1.00 96.94 94 ASN A C 1
ATOM 780 O O . ASN A 1 94 ? -6.684 3.497 4.753 1.00 96.94 94 ASN A O 1
ATOM 784 N N . LYS A 1 95 ? -4.504 4.054 4.716 1.00 96.38 95 LYS A N 1
ATOM 785 C CA . LYS A 1 95 ? -4.646 5.220 5.591 1.00 96.38 95 LYS A CA 1
ATOM 786 C C . LYS A 1 95 ? -5.524 6.295 4.956 1.00 96.38 95 LYS A C 1
ATOM 788 O O . LYS A 1 95 ? -6.375 6.855 5.642 1.00 96.38 95 LYS A O 1
ATOM 793 N N . ILE A 1 96 ? -5.324 6.567 3.668 1.00 96.44 96 ILE A N 1
ATOM 794 C CA . ILE A 1 96 ? -6.120 7.542 2.909 1.00 96.44 96 ILE A CA 1
ATOM 795 C C . ILE A 1 96 ? -7.562 7.045 2.763 1.00 96.44 96 ILE A C 1
ATOM 797 O O . ILE A 1 96 ? -8.492 7.775 3.088 1.00 96.44 96 ILE A O 1
ATOM 801 N N . TYR A 1 97 ? -7.742 5.792 2.343 1.00 97.06 97 TYR A N 1
ATOM 802 C CA . TYR A 1 97 ? -9.051 5.168 2.157 1.00 97.06 97 TYR A CA 1
ATOM 803 C C . TYR A 1 97 ? -9.893 5.210 3.439 1.00 97.06 97 TYR A C 1
ATOM 805 O O . TYR A 1 97 ? -10.999 5.742 3.435 1.00 97.06 97 TYR A O 1
ATOM 813 N N . THR A 1 98 ? -9.344 4.734 4.560 1.00 97.88 98 THR A N 1
ATOM 814 C CA . THR A 1 98 ? -10.054 4.721 5.848 1.00 97.88 98 THR A CA 1
ATOM 815 C C . THR A 1 98 ? -10.333 6.130 6.356 1.00 97.88 98 THR A C 1
ATOM 817 O O . THR A 1 98 ? -11.433 6.396 6.826 1.00 97.88 98 THR A O 1
ATOM 820 N N . ARG A 1 99 ? -9.393 7.072 6.202 1.00 97.25 99 ARG A N 1
ATOM 821 C CA . ARG A 1 99 ? -9.634 8.477 6.561 1.00 97.25 99 ARG A CA 1
ATOM 822 C C . ARG A 1 99 ? -10.783 9.084 5.755 1.00 97.25 99 ARG A C 1
ATOM 824 O O . ARG A 1 99 ? -11.617 9.760 6.343 1.00 97.25 99 ARG A O 1
ATOM 831 N N . ASN A 1 100 ? -10.844 8.828 4.450 1.00 96.69 100 ASN A N 1
ATOM 832 C CA . ASN A 1 100 ? -11.934 9.317 3.606 1.00 96.69 100 ASN A CA 1
ATOM 833 C C . ASN A 1 100 ? -13.281 8.737 4.043 1.00 96.69 100 ASN A C 1
ATOM 835 O O . ASN A 1 100 ? -14.237 9.488 4.163 1.00 96.69 100 ASN A O 1
ATOM 839 N N . MET A 1 101 ? -13.342 7.445 4.383 1.00 97.06 101 MET A N 1
ATOM 840 C CA . MET A 1 101 ? -14.569 6.855 4.929 1.00 97.06 101 MET A CA 1
ATOM 841 C C . MET A 1 101 ? -15.020 7.558 6.217 1.00 97.06 101 MET A C 1
ATOM 843 O O . MET A 1 101 ? -16.192 7.894 6.350 1.00 97.06 101 MET A O 1
ATOM 847 N N . LEU A 1 102 ? -14.100 7.824 7.148 1.00 97.19 102 LEU A N 1
ATOM 848 C CA . LEU A 1 102 ? -14.433 8.527 8.392 1.00 97.19 102 LEU A CA 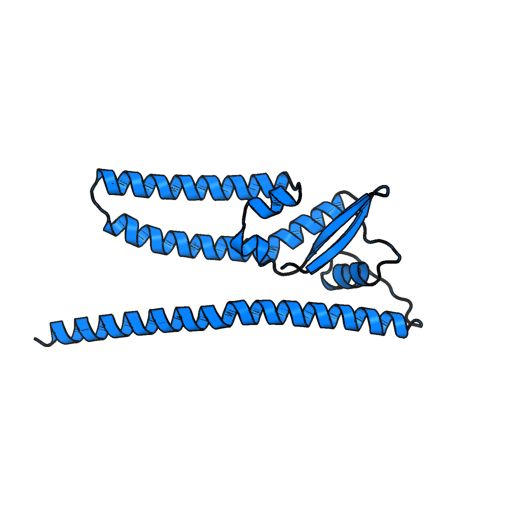1
ATOM 849 C C . LEU A 1 102 ? -14.929 9.959 8.130 1.00 97.19 102 LEU A C 1
ATOM 851 O O . LEU A 1 102 ? -15.892 10.399 8.754 1.00 97.19 102 LEU A O 1
ATOM 855 N N . LEU A 1 103 ? -14.316 10.669 7.176 1.00 96.38 103 LEU A N 1
ATOM 856 C CA . LEU A 1 103 ? -14.765 11.998 6.739 1.00 96.38 103 LEU A CA 1
ATOM 857 C C . LEU A 1 103 ? -16.141 11.958 6.060 1.00 96.38 103 LEU A C 1
ATOM 859 O O . LEU A 1 103 ? -16.935 12.876 6.241 1.00 96.38 103 LEU A O 1
ATOM 863 N N . ASP A 1 104 ? -16.451 10.877 5.344 1.00 96.06 104 ASP A N 1
ATOM 864 C CA . ASP A 1 104 ? -17.757 10.639 4.723 1.00 96.06 104 ASP A CA 1
ATOM 865 C C . ASP A 1 104 ? -18.836 10.228 5.751 1.00 96.06 104 ASP A C 1
ATOM 867 O O . ASP A 1 104 ? -19.973 9.932 5.372 1.00 96.06 104 ASP A O 1
ATOM 871 N N . GLY A 1 105 ? -18.509 10.201 7.048 1.00 96.50 105 GLY A N 1
ATOM 872 C CA . GLY A 1 105 ? -19.440 9.953 8.151 1.00 96.50 105 GLY A CA 1
ATOM 873 C C . GLY A 1 105 ? -19.539 8.497 8.603 1.00 96.50 105 GLY A C 1
ATOM 874 O O . GLY A 1 105 ? -20.371 8.193 9.454 1.00 96.50 105 GLY A O 1
ATOM 875 N N . TRP A 1 106 ? -18.706 7.600 8.068 1.00 97.75 106 TRP A N 1
ATOM 876 C CA . TRP A 1 106 ? -18.600 6.234 8.581 1.00 97.75 106 TRP A CA 1
ATOM 877 C C . TRP A 1 106 ? -17.940 6.232 9.960 1.00 97.75 106 TRP A C 1
ATOM 879 O O . TRP A 1 106 ? -16.982 6.967 10.193 1.00 97.75 106 TRP A O 1
ATOM 889 N N . LYS A 1 107 ? -18.415 5.387 10.874 1.00 96.56 107 LYS A N 1
ATOM 890 C CA . LYS A 1 107 ? -17.871 5.273 12.237 1.00 96.56 107 LYS A CA 1
ATOM 891 C C . LYS A 1 107 ? -17.785 3.809 12.657 1.00 96.56 107 LYS A C 1
ATOM 893 O O . LYS A 1 107 ? -18.553 3.002 12.145 1.00 96.56 107 LYS A O 1
ATOM 898 N N . PRO A 1 108 ? -16.854 3.415 13.537 1.00 95.88 108 PRO A N 1
ATOM 899 C CA . PRO A 1 108 ? -16.915 2.082 14.132 1.00 95.88 108 PRO A CA 1
ATOM 900 C C . PRO A 1 108 ? -18.209 1.919 14.937 1.00 95.88 108 PRO A C 1
ATOM 902 O O . PRO A 1 108 ? -18.775 2.902 15.409 1.00 95.88 108 PRO A O 1
ATOM 905 N N . MET A 1 109 ? -18.663 0.680 15.097 1.00 93.44 109 MET A N 1
ATOM 906 C CA . MET A 1 109 ? -19.806 0.371 15.959 1.00 93.44 109 MET A CA 1
ATOM 907 C C . MET A 1 109 ? -19.394 0.510 17.431 1.00 93.44 109 MET A C 1
ATOM 909 O O . MET A 1 109 ? -18.310 0.062 17.801 1.00 93.44 109 MET A O 1
ATOM 913 N N . ASP A 1 110 ? -20.264 1.059 18.281 1.00 88.50 110 ASP A N 1
ATOM 914 C CA . ASP A 1 110 ? -19.950 1.301 19.703 1.00 88.50 11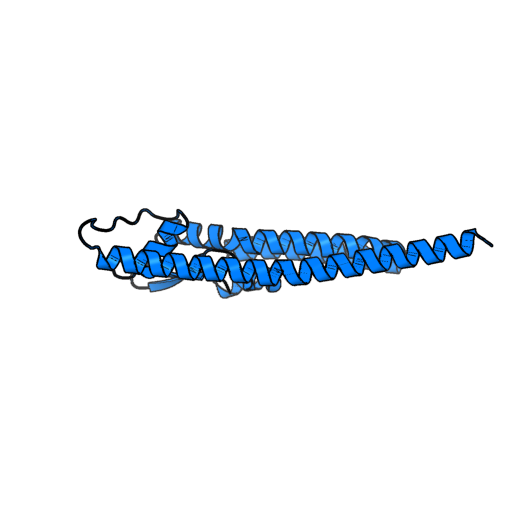0 ASP A CA 1
ATOM 915 C C . ASP A 1 110 ? -19.651 0.010 20.487 1.00 88.50 110 ASP A C 1
ATOM 917 O O . ASP A 1 110 ? -18.890 0.012 21.455 1.00 88.50 110 ASP A O 1
ATOM 921 N N . ASN A 1 111 ? -20.223 -1.113 20.049 1.00 90.75 111 ASN A N 1
ATOM 922 C CA . ASN A 1 111 ? -19.996 -2.435 20.629 1.00 90.75 111 ASN A CA 1
ATOM 923 C C . ASN A 1 111 ? -18.828 -3.211 19.987 1.00 90.75 111 ASN A C 1
ATOM 925 O O . ASN A 1 111 ? -18.546 -4.331 20.408 1.00 90.75 111 ASN A O 1
ATOM 929 N N . ASP A 1 112 ? -18.144 -2.652 18.984 1.00 94.81 112 ASP A N 1
ATOM 930 C CA . ASP A 1 112 ? -16.989 -3.274 18.327 1.00 94.81 112 ASP A CA 1
ATOM 931 C C . ASP A 1 112 ? -15.680 -2.750 18.927 1.00 94.81 112 ASP A C 1
ATOM 933 O O . ASP A 1 112 ? -14.982 -1.902 18.363 1.00 94.81 112 ASP A O 1
ATOM 937 N N . GLU A 1 113 ? -15.348 -3.287 20.103 1.00 95.38 113 GLU A N 1
ATOM 938 C CA . GLU A 1 113 ? -14.130 -2.954 20.855 1.00 95.38 113 GLU A CA 1
ATOM 939 C C . GLU A 1 113 ? -12.860 -3.151 20.022 1.00 95.38 113 GLU A C 1
ATOM 941 O O . GLU A 1 113 ? -11.907 -2.382 20.150 1.00 95.38 113 GLU A O 1
ATOM 946 N N . TYR A 1 114 ? -12.852 -4.154 19.139 1.00 96.75 114 TYR A N 1
ATOM 947 C CA . TYR A 1 114 ? -11.729 -4.417 18.248 1.00 96.75 114 TYR A CA 1
ATOM 948 C C . TYR A 1 114 ? -11.534 -3.261 17.264 1.00 96.75 114 TYR A C 1
ATOM 950 O O . TYR A 1 114 ? -10.463 -2.651 17.234 1.00 96.75 114 TYR A O 1
ATOM 958 N N . SER A 1 115 ? -12.560 -2.916 16.481 1.00 97.38 115 SER A N 1
ATOM 959 C CA . SER A 1 115 ? -12.454 -1.834 15.493 1.00 97.38 115 SER A CA 1
ATOM 960 C C . SER A 1 115 ? -12.137 -0.496 16.162 1.00 97.38 115 SER A C 1
ATOM 962 O O . SER A 1 115 ? -11.304 0.253 15.648 1.00 97.38 115 SER A O 1
ATOM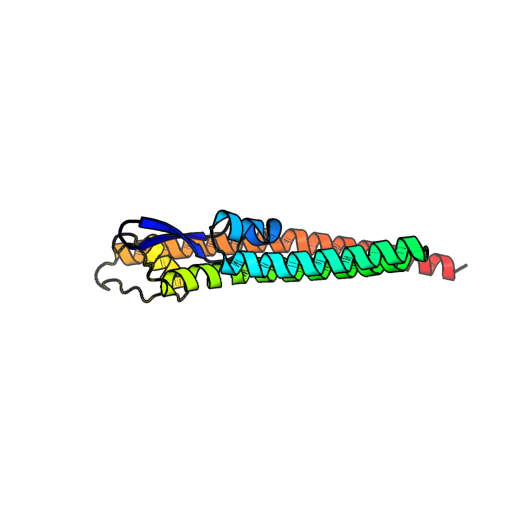 964 N N . LEU A 1 116 ? -12.721 -0.225 17.333 1.00 97.06 116 LEU A N 1
ATOM 965 C CA . LEU A 1 116 ? -12.435 0.961 18.145 1.00 97.06 116 LEU A CA 1
ATOM 966 C C . LEU A 1 116 ? -10.964 1.019 18.583 1.00 97.06 116 LEU A C 1
ATOM 968 O O . LEU A 1 116 ? -10.269 1.998 18.296 1.00 97.06 116 LEU A O 1
ATOM 972 N N . ALA A 1 117 ? -10.458 -0.046 19.210 1.00 97.19 117 ALA A N 1
ATOM 973 C CA . ALA A 1 117 ? -9.079 -0.118 19.689 1.00 97.19 117 ALA A CA 1
ATOM 974 C C . ALA A 1 117 ? -8.062 -0.013 18.546 1.00 97.19 117 ALA A C 1
ATOM 976 O O . ALA A 1 117 ? -7.049 0.681 18.669 1.00 97.19 117 ALA A O 1
ATOM 977 N N . ILE A 1 118 ? -8.329 -0.666 17.412 1.00 98.00 118 ILE A N 1
ATOM 978 C CA . ILE A 1 118 ? -7.438 -0.632 16.252 1.00 98.00 118 ILE A CA 1
ATOM 979 C C . ILE A 1 118 ? -7.460 0.743 15.575 1.00 98.00 118 ILE A C 1
ATOM 981 O O . ILE A 1 118 ? -6.398 1.290 15.279 1.00 98.00 118 ILE A O 1
ATOM 985 N N . LEU A 1 119 ? -8.619 1.364 15.362 1.00 97.62 119 LEU A N 1
ATOM 986 C CA . LEU A 1 119 ? -8.673 2.715 14.789 1.00 97.62 119 LEU A CA 1
ATOM 987 C C . LEU A 1 119 ? -7.982 3.745 15.693 1.00 97.62 119 LEU A C 1
ATOM 989 O O . LEU A 1 119 ? -7.237 4.591 15.188 1.00 97.62 119 LEU A O 1
ATOM 993 N N . ALA A 1 120 ? -8.150 3.633 17.013 1.00 96.81 120 ALA A N 1
ATOM 994 C CA . ALA A 1 120 ? -7.455 4.476 17.984 1.00 96.81 120 ALA A CA 1
ATOM 995 C C . ALA A 1 120 ? -5.936 4.250 17.968 1.00 96.81 120 ALA A C 1
ATOM 997 O O . ALA A 1 120 ? -5.163 5.205 17.905 1.00 96.81 120 ALA A O 1
ATOM 998 N N . LYS A 1 121 ? -5.485 2.989 17.910 1.00 96.75 121 LYS A N 1
ATOM 999 C CA . LYS A 1 121 ? -4.065 2.610 17.778 1.00 96.75 121 LYS A CA 1
ATOM 1000 C C . LYS A 1 121 ? -3.381 3.272 16.579 1.00 96.75 121 LYS A C 1
ATOM 1002 O O . LYS A 1 121 ? -2.204 3.617 16.669 1.00 96.75 121 LYS A O 1
ATOM 1007 N N . TYR A 1 122 ? -4.094 3.422 15.465 1.00 96.50 122 TYR A N 1
ATOM 1008 C CA . TYR A 1 122 ? -3.593 4.070 14.249 1.00 96.50 122 TYR A CA 1
ATOM 1009 C C . TYR A 1 122 ? -3.846 5.592 14.207 1.00 96.50 122 TYR A C 1
ATOM 1011 O O . TYR A 1 122 ? -3.485 6.239 13.220 1.00 96.50 122 TYR A O 1
ATOM 1019 N N . GLY A 1 123 ? -4.427 6.175 15.262 1.00 96.00 123 GLY A N 1
ATOM 1020 C CA . GLY A 1 123 ? -4.655 7.616 15.393 1.00 96.00 123 GLY A CA 1
ATOM 1021 C C . GLY A 1 123 ? -5.770 8.153 14.496 1.00 96.00 123 GLY A C 1
ATOM 1022 O O . GLY A 1 123 ? -5.683 9.285 14.020 1.00 96.00 123 GLY A O 1
ATOM 1023 N N . PHE A 1 124 ? -6.780 7.333 14.195 1.00 96.88 124 PHE A N 1
ATOM 1024 C CA . PHE A 1 124 ? -7.942 7.766 13.416 1.00 96.88 124 PHE A CA 1
ATOM 1025 C C . PHE A 1 124 ? -9.056 8.363 14.273 1.00 96.88 124 PHE A C 1
ATOM 1027 O O . PHE A 1 124 ? -9.749 9.260 13.802 1.00 96.88 124 PHE A O 1
ATOM 1034 N N . ILE A 1 125 ? -9.233 7.858 15.494 1.00 96.12 125 ILE A N 1
ATOM 1035 C CA . ILE A 1 125 ? -10.290 8.261 16.427 1.00 96.12 125 ILE A CA 1
ATOM 1036 C C . ILE A 1 125 ? -9.748 8.281 17.856 1.00 96.12 125 ILE A C 1
ATOM 1038 O O . ILE A 1 125 ? -8.754 7.615 18.154 1.00 96.12 125 ILE A O 1
ATOM 1042 N N . GLU A 1 126 ? -10.440 8.986 18.742 1.00 93.38 126 GLU A N 1
ATOM 1043 C CA . GLU A 1 126 ? -10.247 8.850 20.183 1.00 93.38 126 GLU A CA 1
ATOM 1044 C C . GLU A 1 126 ? -11.163 7.747 20.712 1.00 93.38 126 GLU A C 1
ATOM 1046 O O . GLU A 1 126 ? -12.366 7.753 20.455 1.00 93.38 126 GLU A O 1
ATOM 1051 N N . TYR A 1 127 ? -10.589 6.789 21.438 1.00 92.06 127 TYR A N 1
ATOM 1052 C CA . TYR A 1 127 ? -11.338 5.721 22.088 1.00 92.06 127 TYR A CA 1
ATOM 1053 C C . TYR A 1 127 ? -11.073 5.768 23.587 1.00 92.06 127 TYR A C 1
ATOM 1055 O O . TYR A 1 127 ? -9.982 5.423 24.045 1.00 92.06 127 TYR A O 1
ATOM 1063 N N . GLN A 1 128 ? -12.065 6.244 24.334 1.00 86.50 128 GLN A N 1
ATOM 1064 C CA . GLN A 1 128 ? -12.010 6.302 25.787 1.00 86.50 128 GLN A CA 1
ATOM 1065 C C . GLN A 1 128 ? -12.611 5.023 26.364 1.00 86.50 128 GLN A C 1
ATOM 1067 O O . GLN A 1 128 ? -13.752 4.668 26.074 1.00 86.50 128 GLN A O 1
ATOM 1072 N N . ILE A 1 129 ? -11.812 4.325 27.165 1.00 86.69 129 ILE A N 1
ATOM 1073 C CA . ILE A 1 129 ? -12.221 3.137 27.911 1.00 86.69 129 ILE A CA 1
ATOM 1074 C C . ILE A 1 129 ? -12.305 3.553 29.376 1.00 86.69 129 ILE A C 1
ATOM 1076 O O . ILE A 1 129 ? -11.415 4.261 29.853 1.00 86.69 129 ILE A O 1
ATOM 1080 N N . ASP A 1 130 ? -13.356 3.127 30.077 1.00 86.81 130 ASP A N 1
ATOM 1081 C CA . ASP A 1 130 ? -13.462 3.332 31.520 1.00 86.81 130 ASP A CA 1
ATOM 1082 C C . ASP A 1 130 ? -12.236 2.720 32.215 1.00 86.81 130 ASP A C 1
ATOM 1084 O O . ASP A 1 130 ? -11.923 1.543 32.032 1.00 86.81 130 ASP A O 1
ATOM 1088 N N . ALA A 1 131 ? -11.528 3.530 33.003 1.00 83.38 131 ALA A N 1
ATOM 1089 C CA . ALA A 1 131 ? -10.331 3.107 33.719 1.00 83.38 131 ALA A CA 1
ATOM 1090 C C . ALA A 1 131 ? -10.612 1.985 34.735 1.00 83.38 131 ALA A C 1
ATOM 1092 O O . ALA A 1 131 ? -9.687 1.257 35.100 1.00 83.38 131 ALA A O 1
ATOM 1093 N N . GLN A 1 132 ? -11.862 1.839 35.185 1.00 85.81 132 GLN A N 1
ATOM 1094 C CA . GLN A 1 132 ? -12.281 0.762 36.084 1.00 85.81 132 GLN A CA 1
ATOM 1095 C C . GLN A 1 132 ? -12.515 -0.568 35.349 1.00 85.81 132 GLN A C 1
ATOM 1097 O O . GLN A 1 132 ? -12.396 -1.631 35.961 1.00 85.81 132 GLN A O 1
ATOM 1102 N N . ASP A 1 133 ? -12.768 -0.538 34.037 1.00 90.56 133 ASP A N 1
ATOM 1103 C CA . ASP A 1 133 ? -13.006 -1.728 33.213 1.00 90.56 133 ASP A CA 1
ATOM 1104 C C . ASP A 1 133 ? -11.680 -2.376 32.775 1.00 90.56 133 ASP A C 1
ATOM 1106 O O . ASP A 1 133 ? -11.232 -2.324 31.622 1.00 90.56 133 ASP A O 1
ATOM 1110 N N . THR A 1 134 ? -11.002 -2.971 33.757 1.00 91.69 134 THR A N 1
ATOM 1111 C CA . THR A 1 134 ? -9.698 -3.624 33.563 1.00 91.69 134 THR A CA 1
ATOM 1112 C C . THR A 1 134 ? -9.749 -4.770 32.552 1.00 91.69 134 THR A C 1
ATOM 1114 O O . THR A 1 134 ? -8.773 -4.975 31.824 1.00 91.69 134 THR A O 1
ATOM 1117 N N . GLU A 1 135 ? -10.880 -5.475 32.454 1.00 93.00 135 GLU A N 1
ATOM 1118 C CA . GLU A 1 135 ? -11.079 -6.570 31.505 1.00 93.00 135 GLU A CA 1
ATOM 1119 C C . GLU A 1 135 ? -11.077 -6.048 30.064 1.00 93.00 135 GLU A C 1
ATOM 1121 O O . GLU A 1 135 ? -10.319 -6.535 29.218 1.00 93.00 135 GLU A O 1
ATOM 1126 N N . LYS A 1 136 ? -11.852 -4.996 29.787 1.00 91.94 136 LYS A N 1
ATOM 1127 C CA . LYS A 1 136 ? -11.907 -4.369 28.462 1.00 91.94 136 LYS A CA 1
ATOM 1128 C C . LYS A 1 136 ? -10.573 -3.764 28.047 1.00 91.94 136 LYS A C 1
ATOM 1130 O O . LYS A 1 136 ? -10.159 -3.902 26.892 1.00 91.94 136 LYS A O 1
ATOM 1135 N N . ILE A 1 137 ? -9.852 -3.150 28.986 1.00 92.19 137 ILE A N 1
ATOM 1136 C CA . ILE A 1 137 ? -8.493 -2.643 28.746 1.00 92.19 137 ILE A CA 1
ATOM 1137 C C . ILE A 1 137 ? -7.547 -3.787 28.364 1.00 92.19 137 ILE A C 1
ATOM 1139 O O . ILE A 1 137 ? -6.759 -3.637 27.425 1.00 92.19 137 ILE A O 1
ATOM 1143 N N . ALA A 1 138 ? -7.598 -4.915 29.077 1.00 94.50 138 ALA A N 1
ATOM 1144 C CA . ALA A 1 138 ? -6.764 -6.078 28.783 1.00 94.50 138 ALA A CA 1
ATOM 1145 C C . ALA A 1 138 ? -7.056 -6.629 27.379 1.00 94.50 138 ALA A C 1
ATOM 1147 O O . ALA A 1 138 ? -6.127 -6.800 26.587 1.00 94.50 138 ALA A O 1
ATOM 1148 N N . ARG A 1 139 ? -8.337 -6.777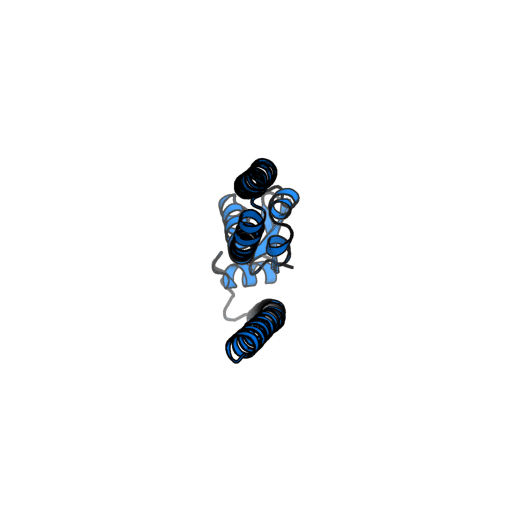 27.032 1.00 95.12 139 ARG A N 1
ATOM 1149 C CA . ARG A 1 139 ? -8.783 -7.259 25.717 1.00 95.12 139 ARG A CA 1
ATOM 1150 C C . ARG A 1 139 ? -8.347 -6.337 24.574 1.00 95.12 139 ARG A C 1
ATOM 1152 O O . ARG A 1 139 ? -7.797 -6.785 23.572 1.00 95.12 139 ARG A O 1
ATOM 1159 N N . CYS A 1 140 ? -8.491 -5.022 24.743 1.00 94.75 140 CYS A N 1
ATOM 1160 C CA . CYS A 1 140 ? -8.022 -4.048 23.752 1.00 94.75 140 CYS A CA 1
ATOM 1161 C C . CYS A 1 140 ? -6.497 -4.085 23.572 1.00 94.75 140 CYS A C 1
ATOM 1163 O O . CYS A 1 140 ? -5.995 -3.961 22.451 1.00 94.75 140 CYS A O 1
ATOM 1165 N N . LYS A 1 141 ? -5.737 -4.267 24.663 1.00 95.19 141 LYS A N 1
ATOM 1166 C CA . LYS A 1 141 ? -4.277 -4.435 24.595 1.00 95.19 141 LYS A CA 1
ATOM 1167 C C . LYS A 1 141 ? -3.891 -5.699 23.830 1.00 95.19 141 LYS A C 1
ATOM 1169 O O . LYS A 1 141 ? -2.938 -5.637 23.054 1.00 95.19 141 LYS A O 1
ATOM 1174 N N . GLU A 1 142 ? -4.624 -6.791 24.019 1.00 97.31 142 GLU A N 1
ATOM 1175 C CA . GLU A 1 142 ? -4.429 -8.050 23.296 1.00 97.31 142 GLU A CA 1
ATOM 1176 C C . GLU A 1 142 ? -4.656 -7.867 21.790 1.00 97.31 142 GLU A C 1
ATOM 1178 O O . GLU A 1 142 ? -3.733 -8.094 21.011 1.00 97.31 142 GLU A O 1
ATOM 1183 N N . TYR A 1 143 ? -5.792 -7.292 21.376 1.00 96.94 143 TYR A N 1
ATOM 1184 C CA . TYR A 1 143 ? -6.062 -6.981 19.961 1.00 96.94 143 TYR A CA 1
ATOM 1185 C C . TYR A 1 143 ? -4.952 -6.148 19.311 1.00 96.94 143 TYR A C 1
ATOM 1187 O O . TYR A 1 143 ? -4.519 -6.394 18.181 1.00 96.94 143 TYR A O 1
ATOM 1195 N N . ILE A 1 144 ? -4.463 -5.144 20.039 1.00 96.81 144 ILE A N 1
ATOM 1196 C CA . ILE A 1 144 ? -3.371 -4.285 19.589 1.00 96.81 144 ILE A CA 1
ATOM 1197 C C . ILE A 1 144 ? -2.052 -5.063 19.475 1.00 96.81 144 ILE A C 1
ATOM 1199 O O . ILE A 1 144 ? -1.265 -4.801 18.555 1.00 96.81 144 ILE A O 1
ATOM 1203 N N . ALA A 1 145 ? -1.765 -5.958 20.420 1.00 97.50 145 ALA A N 1
ATOM 1204 C CA . ALA A 1 145 ? -0.561 -6.782 20.418 1.00 97.50 145 ALA A CA 1
ATOM 1205 C C . ALA A 1 145 ? -0.571 -7.763 19.240 1.00 97.50 145 ALA A C 1
ATOM 1207 O O . ALA A 1 145 ? 0.432 -7.847 18.521 1.00 97.50 145 ALA A O 1
ATOM 1208 N N . ASP A 1 146 ? -1.715 -8.390 18.977 1.00 96.81 146 ASP A N 1
ATOM 1209 C CA . ASP A 1 146 ? -1.925 -9.291 17.847 1.00 96.81 146 ASP A CA 1
ATOM 1210 C C . ASP A 1 146 ? -1.674 -8.575 16.528 1.00 96.81 146 ASP A C 1
ATOM 1212 O O . ASP A 1 146 ? -0.783 -8.972 15.773 1.00 96.81 146 ASP A O 1
ATOM 1216 N N . VAL A 1 147 ? -2.343 -7.441 16.295 1.00 96.69 147 VAL A N 1
ATOM 1217 C CA . VAL A 1 147 ? -2.145 -6.633 15.082 1.00 96.69 147 VAL A CA 1
ATOM 1218 C C . VAL A 1 147 ? -0.691 -6.183 14.930 1.00 96.69 147 VAL A C 1
ATOM 1220 O O . VAL A 1 147 ? -0.136 -6.218 13.830 1.00 96.69 147 VAL A O 1
ATOM 1223 N N . LYS A 1 148 ? -0.023 -5.798 16.024 1.00 96.50 148 LYS A N 1
ATOM 1224 C CA . LYS A 1 148 ? 1.402 -5.432 15.989 1.00 96.50 148 LYS A CA 1
ATOM 1225 C C . LYS A 1 148 ? 2.282 -6.619 15.585 1.00 96.50 148 LYS A C 1
ATOM 1227 O O . LYS A 1 148 ? 3.247 -6.431 14.840 1.00 96.50 148 LYS A O 1
ATOM 1232 N N . SER A 1 149 ? 1.986 -7.819 16.082 1.00 95.62 149 SER A N 1
ATOM 1233 C CA . SER A 1 149 ? 2.715 -9.039 15.723 1.00 95.62 149 SER A CA 1
ATOM 1234 C C . SER A 1 149 ? 2.498 -9.403 14.250 1.00 95.62 149 SER A C 1
ATOM 1236 O O . SER A 1 149 ? 3.458 -9.740 13.552 1.00 95.62 149 SER A O 1
ATOM 1238 N N . GLU A 1 150 ? 1.275 -9.226 13.743 1.00 94.56 150 GLU A N 1
ATOM 1239 C CA . GLU A 1 150 ? 0.942 -9.447 12.340 1.00 94.56 150 GLU A CA 1
ATOM 1240 C C . GLU A 1 150 ? 1.692 -8.488 11.422 1.00 94.56 150 GLU A C 1
ATOM 1242 O O . GLU A 1 150 ? 2.325 -8.930 10.465 1.00 94.56 150 GLU A O 1
ATOM 1247 N N . GLU A 1 151 ? 1.668 -7.184 11.711 1.00 95.25 151 GLU A N 1
ATOM 1248 C CA . GLU A 1 151 ? 2.417 -6.185 10.941 1.00 95.25 151 GLU A CA 1
ATOM 1249 C C . GLU A 1 151 ? 3.914 -6.511 10.940 1.00 95.25 151 GLU A C 1
ATOM 1251 O O . GLU A 1 151 ? 4.535 -6.540 9.878 1.00 95.25 151 GLU A O 1
ATOM 1256 N N . ARG A 1 152 ? 4.494 -6.866 12.096 1.00 93.62 152 ARG A N 1
ATOM 1257 C CA . ARG A 1 152 ? 5.902 -7.296 12.180 1.00 93.62 152 ARG A CA 1
ATOM 1258 C C . ARG A 1 152 ? 6.182 -8.503 11.283 1.00 93.62 152 ARG A C 1
ATOM 1260 O O . ARG A 1 152 ? 7.185 -8.511 10.574 1.00 93.62 152 ARG A O 1
ATOM 1267 N N . ARG A 1 153 ? 5.300 -9.505 11.283 1.00 93.19 153 ARG A N 1
ATOM 1268 C CA . ARG A 1 153 ? 5.424 -10.694 10.427 1.00 93.19 153 ARG A CA 1
ATOM 1269 C C . ARG A 1 153 ? 5.418 -10.318 8.943 1.00 93.19 153 ARG A C 1
ATOM 1271 O O . ARG A 1 153 ? 6.224 -10.857 8.191 1.00 93.19 153 ARG A O 1
ATOM 1278 N N . LYS A 1 154 ? 4.582 -9.359 8.521 1.00 92.62 154 LYS A N 1
ATOM 1279 C CA . LYS A 1 154 ? 4.580 -8.843 7.136 1.00 92.62 154 LYS A CA 1
ATOM 1280 C C . LYS A 1 154 ? 5.939 -8.238 6.769 1.00 92.62 154 LYS A C 1
ATOM 1282 O O . LYS A 1 154 ? 6.472 -8.557 5.713 1.00 92.62 154 LYS A O 1
ATOM 1287 N N . TRP A 1 155 ? 6.528 -7.435 7.652 1.00 89.44 155 TRP A N 1
ATOM 1288 C CA . TRP A 1 155 ? 7.852 -6.845 7.423 1.00 89.44 155 TRP A CA 1
ATOM 1289 C C . TRP A 1 155 ? 8.963 -7.888 7.324 1.00 89.44 155 TRP A C 1
ATOM 1291 O O . TRP A 1 155 ? 9.813 -7.778 6.449 1.00 89.44 155 TRP A O 1
ATOM 1301 N N . ILE A 1 156 ? 8.936 -8.931 8.155 1.00 88.19 156 ILE A N 1
ATOM 1302 C CA . ILE A 1 156 ? 9.917 -10.025 8.074 1.00 88.19 156 ILE A CA 1
ATOM 1303 C C . ILE A 1 156 ? 9.803 -10.753 6.728 1.00 88.19 156 ILE A C 1
ATOM 1305 O O . ILE A 1 156 ? 10.811 -10.943 6.051 1.00 88.19 156 ILE A O 1
ATOM 1309 N N . ILE A 1 157 ? 8.578 -11.094 6.308 1.00 88.31 157 ILE A N 1
ATOM 1310 C CA . ILE A 1 157 ? 8.314 -11.741 5.011 1.00 88.31 157 ILE A CA 1
ATOM 1311 C C . ILE A 1 157 ? 8.782 -10.866 3.842 1.00 88.31 157 ILE A C 1
ATOM 1313 O O . ILE A 1 157 ? 9.188 -11.396 2.818 1.00 88.31 157 ILE A O 1
ATOM 1317 N N . PHE A 1 158 ? 8.745 -9.542 3.979 1.00 85.44 158 PHE A N 1
ATOM 1318 C CA . PHE A 1 158 ? 9.248 -8.626 2.957 1.00 85.44 158 PHE A CA 1
ATOM 1319 C C . PHE A 1 158 ? 10.782 -8.513 2.960 1.00 85.44 158 PHE A C 1
ATOM 1321 O O . PHE A 1 158 ? 11.414 -8.579 1.908 1.00 85.44 158 PHE A O 1
ATOM 1328 N N . ILE A 1 159 ? 11.390 -8.345 4.137 1.00 87.81 159 ILE A N 1
ATOM 1329 C CA . ILE A 1 159 ? 12.822 -8.052 4.286 1.00 87.81 159 ILE A CA 1
ATOM 1330 C C . ILE A 1 159 ? 13.686 -9.278 3.975 1.00 87.81 159 ILE A C 1
ATOM 1332 O O . ILE A 1 159 ? 14.726 -9.132 3.338 1.00 87.81 159 ILE A O 1
ATOM 1336 N N . VAL A 1 160 ? 13.279 -10.483 4.385 1.00 87.81 160 VAL A N 1
ATOM 1337 C CA . VAL A 1 160 ? 14.101 -11.695 4.204 1.00 87.81 160 VAL A CA 1
ATOM 1338 C C . VAL A 1 160 ? 14.369 -12.001 2.718 1.00 87.81 160 VAL A C 1
ATOM 1340 O O . VAL A 1 160 ? 15.540 -12.122 2.350 1.00 87.81 160 VAL A O 1
ATOM 1343 N N . PRO A 1 161 ? 13.358 -12.048 1.827 1.00 84.62 161 PRO A N 1
ATOM 1344 C CA . PRO A 1 161 ? 13.588 -12.218 0.393 1.00 84.62 161 PRO A CA 1
ATOM 1345 C C . PRO A 1 161 ? 14.329 -11.040 -0.235 1.00 84.62 161 PRO A C 1
ATOM 1347 O O . PRO A 1 161 ? 15.106 -11.248 -1.159 1.00 84.62 161 PRO A O 1
ATOM 1350 N N . LEU A 1 162 ? 14.126 -9.815 0.264 1.00 85.56 162 LEU A N 1
ATOM 1351 C CA . LEU A 1 162 ? 14.834 -8.635 -0.233 1.00 85.56 162 LEU A CA 1
ATOM 1352 C C . LEU A 1 162 ? 16.340 -8.730 0.041 1.00 85.56 162 LEU A C 1
ATOM 1354 O O . LEU A 1 162 ? 17.138 -8.474 -0.856 1.00 85.56 162 LEU A O 1
ATOM 1358 N N . ILE A 1 163 ? 16.736 -9.147 1.248 1.00 89.38 163 ILE A N 1
ATOM 1359 C CA . ILE A 1 163 ? 18.144 -9.395 1.593 1.00 89.38 163 ILE A CA 1
ATOM 1360 C C . ILE A 1 163 ? 18.716 -10.500 0.705 1.00 89.38 163 ILE A C 1
ATOM 1362 O O . ILE A 1 163 ? 19.801 -10.332 0.150 1.00 89.38 163 ILE A O 1
ATOM 1366 N N . PHE A 1 164 ? 17.981 -11.603 0.528 1.00 88.38 164 PHE A N 1
ATOM 1367 C CA . PHE A 1 164 ? 18.409 -12.691 -0.350 1.00 88.38 164 PHE A CA 1
ATOM 1368 C C . PHE A 1 164 ? 18.610 -12.194 -1.790 1.00 88.38 164 PHE A C 1
ATOM 1370 O O . PHE A 1 164 ? 19.680 -12.386 -2.363 1.00 88.38 164 PHE A O 1
ATOM 1377 N N . PHE A 1 165 ? 17.645 -11.459 -2.340 1.00 84.00 165 PHE A N 1
ATOM 1378 C CA . PHE A 1 165 ? 17.723 -10.870 -3.675 1.00 84.00 165 PHE A CA 1
ATOM 1379 C C . PHE A 1 165 ? 18.928 -9.931 -3.829 1.00 84.00 165 PHE A C 1
ATOM 1381 O O . PHE A 1 165 ? 19.722 -10.099 -4.754 1.00 84.00 165 PHE A O 1
ATOM 1388 N N . ILE A 1 166 ? 19.139 -9.009 -2.884 1.00 87.31 166 ILE A N 1
ATOM 1389 C CA . ILE A 1 166 ? 20.309 -8.117 -2.884 1.00 87.31 166 ILE A CA 1
ATOM 1390 C C . ILE A 1 166 ? 21.608 -8.930 -2.842 1.00 87.31 166 ILE A C 1
ATOM 1392 O O . ILE A 1 166 ? 22.535 -8.635 -3.596 1.00 87.31 166 ILE A O 1
ATOM 1396 N N . SER A 1 167 ? 21.671 -9.987 -2.027 1.00 89.25 167 SER A N 1
ATOM 1397 C CA . SER A 1 167 ? 22.856 -10.847 -1.952 1.00 89.25 167 SER A CA 1
ATOM 1398 C C . SER A 1 167 ? 23.162 -11.536 -3.288 1.00 89.25 167 SER A C 1
ATOM 1400 O O . SER A 1 167 ? 24.319 -11.561 -3.703 1.00 89.25 167 SER A O 1
ATOM 1402 N N . THR A 1 168 ? 22.140 -12.000 -4.020 1.00 85.12 168 THR A N 1
ATOM 1403 C CA . THR A 1 168 ? 22.327 -12.595 -5.355 1.00 85.12 168 THR A CA 1
ATOM 1404 C C . THR A 1 168 ? 22.831 -11.586 -6.389 1.00 85.12 168 THR A C 1
ATOM 1406 O O . THR A 1 168 ? 23.718 -11.922 -7.172 1.00 85.12 168 THR A O 1
ATOM 1409 N N . ILE A 1 169 ? 22.352 -10.335 -6.352 1.00 86.94 169 ILE A N 1
ATOM 1410 C CA . ILE A 1 169 ? 22.854 -9.259 -7.224 1.00 86.94 169 ILE A CA 1
ATOM 1411 C C . ILE A 1 169 ? 24.327 -8.972 -6.925 1.00 86.94 169 ILE A C 1
ATOM 1413 O O . ILE A 1 169 ? 25.133 -8.883 -7.848 1.00 86.94 169 ILE A O 1
ATOM 1417 N N . ILE A 1 170 ? 24.698 -8.862 -5.646 1.00 90.50 170 ILE A N 1
ATOM 1418 C CA . ILE A 1 170 ? 26.089 -8.616 -5.239 1.00 90.50 170 ILE A CA 1
ATOM 1419 C C . ILE A 1 170 ? 27.000 -9.747 -5.731 1.00 90.50 170 ILE A C 1
ATOM 1421 O O . ILE A 1 170 ? 28.034 -9.469 -6.335 1.00 90.50 170 ILE A O 1
ATOM 1425 N N . LEU A 1 171 ? 26.609 -11.011 -5.533 1.00 90.56 171 LEU A N 1
ATOM 1426 C CA . LEU A 1 171 ? 27.376 -12.168 -6.011 1.00 90.56 171 LEU A CA 1
ATOM 1427 C C . LEU A 1 171 ? 27.548 -12.155 -7.536 1.00 90.56 171 LEU A C 1
ATOM 1429 O O . LEU A 1 171 ? 28.647 -12.410 -8.028 1.00 90.56 171 LEU A O 1
ATOM 1433 N N . MET A 1 172 ? 26.494 -11.809 -8.282 1.00 86.50 172 MET A N 1
ATOM 1434 C CA . MET A 1 172 ? 26.554 -11.677 -9.739 1.00 86.50 172 MET A CA 1
ATOM 1435 C C . MET A 1 172 ? 27.534 -10.577 -10.172 1.00 86.50 172 MET A C 1
ATOM 1437 O O . MET A 1 172 ? 28.372 -10.815 -11.041 1.00 86.50 172 MET A O 1
ATOM 1441 N N . LEU A 1 173 ? 27.481 -9.396 -9.547 1.00 89.00 173 LEU A N 1
ATOM 1442 C CA . LEU A 1 173 ? 28.385 -8.278 -9.846 1.00 89.00 173 LEU A CA 1
ATOM 1443 C C . LEU A 1 173 ? 29.850 -8.616 -9.537 1.00 89.00 173 LEU A C 1
ATOM 1445 O O . LEU A 1 173 ? 30.729 -8.319 -10.345 1.00 89.00 173 LEU A O 1
ATOM 1449 N N . VAL A 1 174 ? 30.114 -9.276 -8.403 1.00 92.12 174 VAL A N 1
ATOM 1450 C CA . VAL A 1 174 ? 31.459 -9.756 -8.043 1.00 92.12 174 VAL A CA 1
ATOM 1451 C C . VAL A 1 174 ? 31.959 -10.775 -9.067 1.00 92.12 174 VAL A C 1
ATOM 1453 O O . VAL A 1 174 ? 33.090 -10.660 -9.534 1.00 92.12 174 VAL A O 1
ATOM 1456 N N . GLY A 1 175 ? 31.115 -11.732 -9.465 1.00 87.19 175 GLY A N 1
ATOM 1457 C CA . GLY A 1 175 ? 31.452 -12.730 -10.482 1.00 87.19 175 GLY A CA 1
ATOM 1458 C C . GLY A 1 175 ? 31.825 -12.100 -11.826 1.00 87.19 175 GLY A C 1
ATOM 1459 O O . GLY A 1 175 ? 32.864 -12.435 -12.392 1.00 87.19 175 GLY A O 1
ATOM 1460 N N . ILE A 1 176 ? 31.036 -11.130 -12.300 1.00 87.50 176 ILE A N 1
ATOM 1461 C CA . ILE A 1 176 ? 31.345 -10.369 -13.522 1.00 87.50 176 ILE A CA 1
ATOM 1462 C C . ILE A 1 176 ? 32.683 -9.633 -13.372 1.00 87.50 176 ILE A C 1
ATOM 1464 O O . ILE A 1 176 ? 33.528 -9.721 -14.260 1.00 87.50 176 ILE A O 1
ATOM 1468 N N . GLY A 1 177 ? 32.911 -8.956 -12.242 1.00 87.94 177 GLY A N 1
ATOM 1469 C CA . GLY A 1 177 ? 34.167 -8.251 -11.973 1.00 87.94 177 GLY A CA 1
ATOM 1470 C C . GLY A 1 177 ? 35.395 -9.166 -12.017 1.00 87.94 177 GLY A C 1
ATOM 1471 O O . GLY A 1 177 ? 36.408 -8.803 -12.615 1.00 87.94 177 GLY A O 1
ATOM 1472 N N . LEU A 1 178 ? 35.299 -10.374 -11.452 1.00 90.56 178 LEU A N 1
ATOM 1473 C CA . LEU A 1 178 ? 36.368 -11.379 -11.502 1.00 90.56 178 LEU A CA 1
ATOM 1474 C C . LEU A 1 178 ? 36.649 -11.859 -12.932 1.00 90.56 178 LEU A C 1
ATOM 1476 O O . LEU A 1 178 ? 37.814 -11.981 -13.311 1.00 90.56 178 LEU A O 1
ATOM 1480 N N . VAL A 1 179 ? 35.608 -12.081 -13.741 1.00 87.50 179 VAL A N 1
ATOM 1481 C CA . VAL A 1 179 ? 35.761 -12.464 -15.155 1.00 87.50 179 VAL A CA 1
ATOM 1482 C C . VAL A 1 179 ? 36.453 -11.353 -15.946 1.00 87.50 179 VAL A C 1
ATOM 1484 O O . VAL A 1 179 ? 37.431 -11.621 -16.643 1.00 87.50 179 VAL A O 1
ATOM 1487 N N . VAL A 1 180 ? 36.019 -10.098 -15.794 1.00 88.19 180 VAL A N 1
ATOM 1488 C CA . VAL A 1 180 ? 36.650 -8.941 -16.456 1.00 88.19 180 VAL A CA 1
ATOM 1489 C C . VAL A 1 180 ? 38.122 -8.805 -16.049 1.00 88.19 180 VAL A C 1
ATOM 1491 O O . VAL A 1 180 ? 38.982 -8.651 -16.911 1.00 88.19 180 VAL A O 1
ATOM 1494 N N . LEU A 1 181 ? 38.440 -8.932 -14.757 1.00 88.88 181 LEU A N 1
ATOM 1495 C CA . LEU A 1 181 ? 39.824 -8.901 -14.264 1.00 88.88 181 LEU A CA 1
ATOM 1496 C C . LEU A 1 181 ? 40.686 -10.030 -14.842 1.00 88.88 181 LEU A C 1
ATOM 1498 O O . LEU A 1 181 ? 41.871 -9.816 -15.087 1.00 88.88 181 LEU A O 1
ATOM 1502 N N . SER A 1 182 ? 40.114 -11.219 -15.053 1.00 87.00 182 SER A N 1
ATOM 1503 C CA . SER A 1 182 ? 40.830 -12.342 -15.669 1.00 87.00 182 SER A CA 1
ATOM 1504 C C . SER A 1 182 ? 41.131 -12.105 -17.152 1.00 87.00 182 SER A C 1
ATOM 1506 O O . SER A 1 182 ? 42.226 -12.428 -17.594 1.00 87.00 182 SER A O 1
ATOM 1508 N N . MET A 1 183 ? 40.215 -11.463 -17.886 1.00 82.62 183 MET A N 1
ATOM 1509 C CA . MET A 1 183 ? 40.402 -11.083 -19.293 1.00 82.62 183 MET A CA 1
ATOM 1510 C C . MET A 1 183 ? 41.439 -9.963 -19.472 1.00 82.62 183 MET A C 1
ATOM 1512 O O . MET A 1 183 ? 42.129 -9.939 -20.480 1.00 82.62 183 MET A O 1
ATOM 1516 N N . LEU A 1 184 ? 41.555 -9.043 -18.505 1.00 84.19 184 LEU A N 1
ATOM 1517 C CA . LEU A 1 184 ? 42.530 -7.938 -18.520 1.00 84.19 184 LEU A CA 1
ATOM 1518 C C . LEU A 1 184 ? 43.949 -8.349 -18.090 1.00 84.19 184 LEU A C 1
ATOM 1520 O O . LEU A 1 184 ? 44.884 -7.570 -18.253 1.00 84.19 184 LEU A O 1
ATOM 1524 N N . LYS A 1 185 ? 44.104 -9.526 -17.468 1.00 72.38 185 LYS A N 1
ATOM 1525 C CA . LYS A 1 185 ? 45.401 -10.089 -17.049 1.00 72.38 185 LYS A CA 1
ATOM 1526 C C . LYS A 1 185 ? 46.052 -10.981 -18.119 1.00 72.38 185 LYS A C 1
ATOM 1528 O O . LYS A 1 185 ? 47.089 -11.579 -17.833 1.00 72.38 185 LYS A O 1
ATOM 1533 N N . ILE A 1 186 ? 45.444 -11.071 -19.303 1.00 53.88 186 ILE A N 1
ATOM 1534 C CA . ILE A 1 186 ? 45.986 -11.676 -20.531 1.00 53.88 186 ILE A CA 1
ATOM 1535 C C . ILE A 1 186 ? 46.522 -10.543 -21.404 1.00 53.88 186 ILE A C 1
ATOM 1537 O O . ILE A 1 186 ? 47.620 -10.724 -21.972 1.00 53.88 186 ILE A O 1
#

pLDDT: mean 93.31, std 5.0, range [53.88, 98.0]

Sequence (186 aa):
MAVKVKLEKDGFKKDAYVGFSWTTLFLGIWVPSFRLDLKGFLVFLGIMSFQTATFLFVIINALKTWEFYILAAFSFVFFGLNYIISFLFAIYYNKIYTRNMLLDGWKPMDNDEYSLAILAKYGFIEYQIDAQDTEKIARCKEYIADVKSEERRKWIIFIVPLIFFISTIILMLVGIGLVVLSMLKI

Secondary structure (DSSP, 8-state):
-PEEEEEEETTEEEEEEES--HHHHHHTTHHHHHTT-HHHHHHHHHHHHHHHHHHHHHHHHHHHH--HHHHHHHHHHHHHHHHHHHHHHHHHHHHHHHHHHHHTT-B--TT-HHHHHHHHHTTSS-----TT-HHHHHHHHHHHHHHHHHHHHHHHHHHHHHHHHHHHHHHHHHHHHHHHHHHHT-

Foldseek 3Di:
DFDWAWWDDPNDIAIAGAFFAPCLLPVQLVVCVVRVNPVSNVVSVVVVVVLVVVLVVQVVVCVVVVVVVSNVVCVVVSVVVVSVVSRVCRGPVSVVRRLVCVVVVIDHDPPCLLNLLVCVVVPNDDDDDPPVPVVSVVVSVVSVVVNVVVSVVVVCVVVVVVVVVVVVVVVVVVVVVVVVVVVVVD

Radius of gyration: 23.18 Å; chains: 1; bounding box: 73×25×71 Å